Protein AF-A0A350CFU3-F1 (afdb_monomer_lite)

pLDDT: mean 94.41, std 9.23, range [36.75, 98.88]

Foldseek 3Di:
DWDKDFLVVPAPDTDIDIDDDDDLQPLQQQAPLSVQVVVCVVVVHDRDDDFLDDDADAFAPVVQAEEEEPCCVFFQKKKKWKWFFFQKDAFPRVLCRVCSNVPHHTDTQQVSLQVNLCRHGVFHKDKWLQVLQPPRYKYWAFDDQQAWFQFPVRDIDGGDRLWIFIHGPPGGQARPQFTGGPSGDDDSPRGMMMMMTTQGQLVRLVVRCVVRVGHDSRNVSNVSGDDLLCSQSSSSNSVVSSCVGGNTHIHPDIHMYHDSDPVPD

Structure (mmCIF, N/CA/C/O backbone):
data_AF-A0A350CFU3-F1
#
_entry.id   AF-A0A350CFU3-F1
#
loop_
_atom_site.group_PDB
_atom_site.id
_atom_site.type_symbol
_atom_site.label_atom_id
_atom_site.label_alt_id
_atom_site.label_comp_id
_atom_site.label_asym_id
_atom_site.label_entity_id
_atom_site.label_seq_id
_atom_site.pdbx_PDB_ins_code
_atom_site.Cartn_x
_atom_site.Cartn_y
_atom_site.Cartn_z
_atom_site.occupancy
_atom_site.B_iso_or_equiv
_atom_site.auth_seq_id
_atom_site.auth_comp_id
_atom_site.auth_asym_id
_atom_site.auth_atom_id
_atom_site.pdbx_PDB_model_num
ATOM 1 N N . LEU A 1 1 ? -15.551 24.944 7.299 1.00 45.22 1 LEU A N 1
ATOM 2 C CA . LEU A 1 1 ? -16.888 24.755 7.909 1.00 45.22 1 LEU A CA 1
ATOM 3 C C . LEU A 1 1 ? -16.952 23.280 8.258 1.00 45.22 1 LEU A C 1
ATOM 5 O O . LEU A 1 1 ? -16.672 22.494 7.370 1.00 45.22 1 LEU A O 1
ATOM 9 N N . GLU A 1 2 ? -17.155 22.916 9.521 1.00 54.59 2 GLU A N 1
ATOM 10 C CA . GLU A 1 2 ? -17.263 21.503 9.916 1.00 54.59 2 GLU A CA 1
ATOM 11 C C . GLU A 1 2 ? -18.724 21.077 9.762 1.00 54.59 2 GLU A C 1
ATOM 13 O O . GLU A 1 2 ? -19.613 21.709 10.339 1.00 54.59 2 GLU A O 1
ATOM 18 N N . GLU A 1 3 ? -18.973 20.045 8.958 1.00 69.50 3 GLU A N 1
ATOM 19 C CA . GLU A 1 3 ? -20.283 19.404 8.855 1.00 69.50 3 GLU A CA 1
ATOM 20 C C . GLU A 1 3 ? -20.259 18.094 9.650 1.00 69.50 3 GLU A C 1
ATOM 22 O O . GLU A 1 3 ? -19.342 17.280 9.524 1.00 69.50 3 GLU A O 1
ATOM 27 N N . PHE A 1 4 ? -21.258 17.917 10.516 1.00 73.25 4 PHE A N 1
ATOM 28 C CA . PHE A 1 4 ? -21.451 16.696 11.292 1.00 73.25 4 PHE A CA 1
ATOM 29 C C . PHE A 1 4 ? -22.499 15.837 10.595 1.00 73.25 4 PHE A C 1
ATOM 31 O O . PHE A 1 4 ? -23.617 16.299 10.347 1.00 73.25 4 PHE A O 1
ATOM 38 N N . HIS A 1 5 ? -22.155 14.583 10.323 1.00 72.75 5 HIS A N 1
ATOM 39 C CA . HIS A 1 5 ? -23.057 13.624 9.702 1.00 72.75 5 HIS A CA 1
ATOM 40 C C . HIS A 1 5 ? -23.372 12.499 10.685 1.00 72.75 5 HIS A C 1
ATOM 42 O O . HIS A 1 5 ? -22.470 11.850 11.219 1.00 72.75 5 HIS A O 1
ATOM 48 N N . ASP A 1 6 ? -24.665 12.260 10.907 1.00 74.62 6 ASP A N 1
ATOM 49 C CA . ASP A 1 6 ? -25.116 11.010 11.507 1.00 74.62 6 ASP A CA 1
ATOM 50 C C . ASP A 1 6 ? -24.914 9.899 10.472 1.00 74.62 6 ASP A C 1
ATOM 52 O O . ASP A 1 6 ? -25.564 9.880 9.426 1.00 74.62 6 ASP A O 1
ATOM 56 N N . VAL A 1 7 ? -23.968 9.008 10.753 1.00 81.94 7 VAL A N 1
ATOM 57 C CA . VAL A 1 7 ? -23.607 7.886 9.876 1.00 81.94 7 VAL A CA 1
ATOM 58 C C . VAL A 1 7 ? -24.164 6.565 10.397 1.00 81.94 7 VAL A C 1
ATOM 60 O O . VAL A 1 7 ? -23.745 5.504 9.953 1.00 81.94 7 VAL A O 1
ATOM 63 N N . THR A 1 8 ? -25.121 6.605 11.331 1.00 78.00 8 THR A N 1
ATOM 64 C CA . THR A 1 8 ? -25.691 5.411 11.975 1.00 78.00 8 THR A CA 1
ATOM 65 C C . THR A 1 8 ? -26.308 4.432 10.971 1.00 78.00 8 THR A C 1
ATOM 67 O O . THR A 1 8 ? -26.293 3.218 11.198 1.00 78.00 8 THR A O 1
ATOM 70 N N . GLU A 1 9 ? -26.848 4.922 9.851 1.00 75.50 9 GLU A N 1
ATOM 71 C CA . GLU A 1 9 ? -27.454 4.065 8.833 1.00 75.50 9 GLU A CA 1
ATOM 72 C C . GLU A 1 9 ? -26.400 3.159 8.168 1.00 75.50 9 GLU A C 1
ATOM 74 O O . GLU A 1 9 ? -25.535 3.603 7.417 1.00 75.50 9 GLU A O 1
ATOM 79 N N . GLY A 1 10 ? -26.477 1.852 8.443 1.00 74.75 10 GLY A N 1
ATOM 80 C CA . GLY A 1 10 ? -25.579 0.842 7.870 1.00 74.75 10 GLY A CA 1
ATOM 81 C C . GLY A 1 10 ? -24.384 0.443 8.746 1.00 74.75 10 GLY A C 1
ATOM 82 O O . GLY A 1 10 ? -23.602 -0.413 8.316 1.00 74.75 10 GLY A O 1
ATOM 83 N N . LEU A 1 11 ? -24.270 0.996 9.960 1.00 86.12 11 LEU A N 1
ATOM 84 C CA . LEU A 1 11 ? -23.272 0.618 10.969 1.00 86.12 11 LEU A CA 1
ATOM 85 C C . LEU A 1 11 ? -23.866 -0.310 12.038 1.00 86.12 11 LEU A C 1
ATOM 87 O O . LEU A 1 11 ? -25.063 -0.272 12.323 1.00 86.12 11 LEU A O 1
ATOM 91 N N . SER A 1 12 ? -23.030 -1.136 12.681 1.00 86.19 12 SER A N 1
ATOM 92 C CA . SER A 1 12 ? -23.490 -1.985 13.795 1.00 86.19 12 SER A CA 1
ATOM 93 C C . SER A 1 12 ? -23.742 -1.216 15.097 1.00 86.19 12 SER A C 1
ATOM 95 O O . SER A 1 12 ? -24.390 -1.741 16.007 1.00 86.19 12 SER A O 1
ATOM 97 N N . LYS A 1 13 ? -23.231 0.016 15.206 1.00 86.81 13 LYS A N 1
ATOM 98 C CA . LYS A 1 13 ? -23.407 0.919 16.348 1.00 86.81 13 LYS A CA 1
ATOM 99 C C . LYS A 1 13 ? -23.569 2.361 15.851 1.00 86.81 13 LYS A C 1
ATOM 101 O O . LYS A 1 13 ? -22.982 2.683 14.822 1.00 86.81 13 LYS A O 1
ATOM 106 N N . PRO A 1 14 ? -24.307 3.217 16.581 1.00 88.56 14 PRO A N 1
ATOM 107 C CA . PRO A 1 14 ? -24.378 4.642 16.273 1.00 88.56 14 PRO A CA 1
ATOM 108 C C . PRO A 1 14 ? -22.996 5.293 16.324 1.00 88.56 14 PRO A C 1
ATOM 110 O O . PRO A 1 14 ? -22.214 4.991 17.231 1.00 88.56 14 PRO A O 1
ATOM 113 N N . ASP A 1 15 ? -22.726 6.185 15.377 1.00 89.88 15 ASP A N 1
ATOM 114 C CA . ASP A 1 15 ? -21.475 6.936 15.292 1.00 89.88 15 ASP A CA 1
ATOM 115 C C . ASP A 1 15 ? -21.703 8.289 14.598 1.00 89.88 15 ASP A C 1
ATOM 117 O O . ASP A 1 15 ? -22.724 8.500 13.938 1.00 89.88 15 ASP A O 1
ATOM 121 N N . VAL A 1 16 ? -20.751 9.208 14.753 1.00 89.62 16 VAL A N 1
ATOM 122 C CA . VAL A 1 16 ? -20.782 10.545 14.147 1.00 89.62 16 VAL A CA 1
ATOM 123 C C . VAL A 1 16 ? -19.516 10.751 13.331 1.00 89.62 16 VAL A C 1
ATOM 125 O O . VAL A 1 16 ? -18.407 10.611 13.843 1.00 89.62 16 VAL A O 1
ATOM 128 N N . ALA A 1 17 ? -19.684 11.147 12.072 1.00 89.94 17 ALA A N 1
ATOM 129 C CA . ALA A 1 17 ? -18.579 11.566 1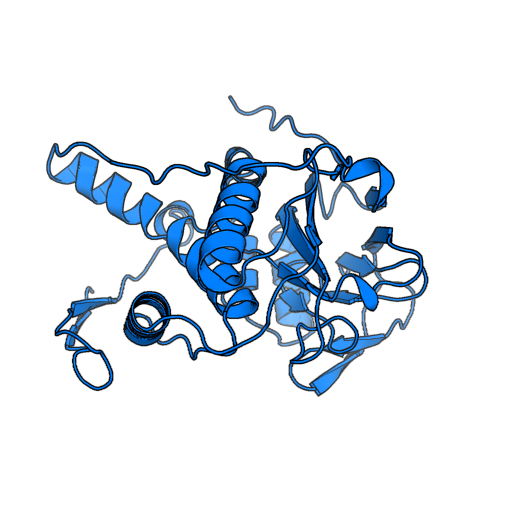1.224 1.00 89.94 17 ALA A CA 1
ATOM 130 C C . ALA A 1 17 ? -18.470 13.095 11.204 1.00 89.94 17 ALA A C 1
ATOM 132 O O . ALA A 1 17 ? -19.478 13.805 11.194 1.00 89.94 17 ALA A O 1
ATOM 133 N N . VAL A 1 18 ? -17.234 13.591 11.179 1.00 90.31 18 VAL A N 1
ATOM 134 C CA . VAL A 1 18 ? -16.917 15.013 11.006 1.00 90.31 18 VAL A CA 1
ATOM 135 C C . VAL A 1 18 ? -16.204 15.167 9.675 1.00 90.31 18 VAL A C 1
ATOM 137 O O . VAL A 1 18 ? -15.137 14.577 9.490 1.00 90.31 18 VAL A O 1
ATOM 140 N N . ASP A 1 19 ? -16.781 15.944 8.760 1.00 89.69 19 ASP A N 1
ATOM 141 C CA . ASP A 1 19 ? -16.090 16.296 7.523 1.00 89.69 19 ASP A CA 1
ATOM 142 C C . ASP A 1 19 ? -15.105 17.445 7.783 1.00 89.69 19 ASP A C 1
ATOM 144 O O . ASP A 1 19 ? -15.459 18.496 8.330 1.00 89.69 19 ASP A O 1
ATOM 148 N N . LEU A 1 20 ? -13.842 17.216 7.421 1.00 89.69 20 LEU A N 1
ATOM 149 C CA . LEU A 1 20 ? -12.732 18.122 7.681 1.00 89.69 20 LEU A CA 1
ATOM 150 C C . LEU A 1 20 ? -12.148 18.627 6.366 1.00 89.69 20 LEU A C 1
ATOM 152 O O . LEU A 1 20 ? -11.498 17.896 5.614 1.00 89.69 20 LEU A O 1
ATOM 156 N N . GLU A 1 21 ? -12.269 19.932 6.145 1.00 90.06 21 GLU A N 1
ATOM 157 C CA . GLU A 1 21 ? -11.567 20.604 5.058 1.00 90.06 21 GLU A CA 1
ATOM 158 C C . GLU A 1 21 ? -10.086 20.805 5.426 1.00 90.06 21 GLU A C 1
ATOM 160 O O . GLU A 1 21 ? -9.688 21.796 6.043 1.00 90.06 21 GLU A O 1
ATOM 165 N N . VAL A 1 22 ? -9.247 19.834 5.059 1.00 91.75 22 VAL A N 1
ATOM 166 C CA . VAL A 1 22 ? -7.807 19.872 5.353 1.00 91.75 22 VAL A CA 1
ATOM 167 C C . VAL A 1 22 ? -7.058 20.712 4.316 1.00 91.75 22 VAL A C 1
ATOM 169 O O . VAL A 1 22 ? -6.959 20.357 3.136 1.00 91.75 22 VAL A O 1
ATOM 172 N N . THR A 1 23 ? -6.461 21.815 4.767 1.00 91.31 23 THR A N 1
ATOM 173 C CA . THR A 1 23 ? -5.646 22.699 3.926 1.00 91.31 23 THR A CA 1
ATOM 174 C C . THR A 1 23 ? -4.351 22.020 3.461 1.00 91.31 23 THR A C 1
ATOM 176 O O . THR A 1 23 ? -3.800 21.130 4.109 1.00 91.31 23 THR A O 1
ATOM 179 N N . SER A 1 24 ? -3.797 22.458 2.323 1.00 88.06 24 SER A N 1
ATOM 180 C CA . SER A 1 24 ? -2.630 21.810 1.694 1.00 88.06 24 SER A CA 1
ATOM 181 C C . SER A 1 24 ? -1.349 21.814 2.538 1.00 88.06 24 SER A C 1
ATOM 183 O O . SER A 1 24 ? -0.441 21.038 2.258 1.00 88.06 24 SER A O 1
ATOM 185 N N . ASN A 1 25 ? -1.251 22.693 3.537 1.00 90.88 25 ASN A N 1
ATOM 186 C CA . ASN A 1 25 ? -0.130 22.773 4.476 1.00 90.88 25 ASN A CA 1
ATOM 187 C C . ASN A 1 25 ? -0.287 21.858 5.704 1.00 90.88 25 ASN A C 1
ATOM 189 O O . ASN A 1 25 ? 0.601 21.868 6.551 1.00 90.88 25 ASN A O 1
ATOM 193 N N . ARG A 1 26 ? -1.385 21.0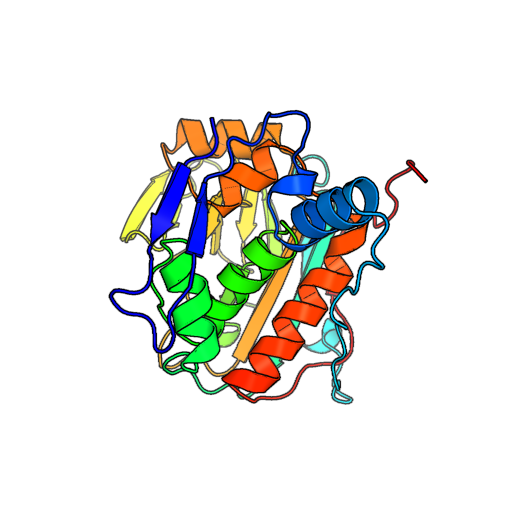95 5.810 1.00 94.38 26 ARG A N 1
ATOM 194 C CA . ARG A 1 26 ? -1.673 20.166 6.916 1.00 94.38 26 ARG A CA 1
ATOM 195 C C . ARG A 1 26 ? -1.824 18.704 6.456 1.00 94.38 26 ARG A C 1
ATOM 197 O O . ARG A 1 26 ? -2.814 18.057 6.796 1.00 94.38 26 ARG A O 1
ATOM 204 N N . PRO A 1 27 ? -0.879 18.144 5.669 1.00 93.88 27 PRO A N 1
ATOM 205 C CA . PRO A 1 27 ? -0.966 16.748 5.225 1.00 93.88 27 PRO A CA 1
ATOM 206 C C . PRO A 1 27 ? -0.972 15.751 6.389 1.00 93.88 27 PRO A C 1
ATOM 208 O O . PRO A 1 27 ? -1.479 14.642 6.248 1.00 93.88 27 PRO A O 1
ATOM 211 N N . ASP A 1 28 ? -0.448 16.155 7.545 1.00 93.75 28 ASP A N 1
ATOM 212 C CA . ASP A 1 28 ? -0.467 15.375 8.771 1.00 93.75 28 ASP A CA 1
ATOM 213 C C . ASP A 1 28 ? -1.895 15.052 9.238 1.00 93.75 28 ASP A C 1
ATOM 215 O O . ASP A 1 28 ? -2.121 13.955 9.739 1.00 93.75 28 ASP A O 1
ATOM 219 N N . CYS A 1 29 ? -2.874 15.926 8.979 1.00 95.88 29 CYS A N 1
ATOM 220 C CA . CYS A 1 29 ? -4.286 15.709 9.314 1.00 95.88 29 CYS A CA 1
ATOM 221 C C . CYS A 1 29 ? -5.044 14.827 8.307 1.00 95.88 29 CYS A C 1
ATOM 223 O O . CYS A 1 29 ? -6.250 14.643 8.442 1.00 95.88 29 CYS A O 1
ATOM 225 N N . LEU A 1 30 ? -4.371 14.245 7.306 1.00 95.56 30 LEU A N 1
ATOM 226 C CA . LEU A 1 30 ? -4.990 13.310 6.351 1.00 95.56 30 LEU A CA 1
ATOM 227 C C . LEU A 1 30 ? -5.070 11.864 6.866 1.00 95.56 30 LEU A C 1
ATOM 229 O O . LEU A 1 30 ? -5.360 10.939 6.097 1.00 95.56 30 LEU A O 1
ATOM 233 N N . GLY A 1 31 ? -4.830 11.670 8.161 1.00 95.88 31 GLY A N 1
ATOM 234 C CA . GLY A 1 31 ? -5.107 10.441 8.886 1.00 95.88 31 GLY A CA 1
ATOM 235 C C . GLY A 1 31 ? -5.542 10.719 10.326 1.00 95.88 31 GLY A C 1
ATOM 236 O O . GLY A 1 31 ? -5.240 11.771 10.895 1.00 95.88 31 GLY A O 1
ATOM 237 N N . HIS A 1 32 ? -6.226 9.750 10.933 1.00 96.88 32 HIS A N 1
ATOM 238 C CA . HIS A 1 32 ? -6.816 9.865 12.269 1.00 96.88 32 HIS A CA 1
ATOM 239 C C . HIS A 1 32 ? -5.774 10.158 13.352 1.00 96.88 32 HIS A C 1
ATOM 241 O O . HIS A 1 32 ? -6.049 10.924 14.268 1.00 96.88 32 HIS A O 1
ATOM 247 N N . ILE A 1 33 ? -4.560 9.608 13.247 1.00 97.25 33 ILE A N 1
ATOM 248 C CA . ILE A 1 33 ? -3.474 9.876 14.201 1.00 97.25 33 ILE A CA 1
ATOM 249 C C . ILE A 1 33 ? -3.057 11.353 14.182 1.00 97.25 33 ILE A C 1
ATOM 251 O O . ILE A 1 33 ? -2.719 11.900 15.230 1.00 97.25 33 ILE A O 1
ATOM 255 N N . GLY A 1 34 ? -3.068 12.011 13.020 1.00 96.38 34 GLY A N 1
ATOM 256 C CA . GLY A 1 34 ? -2.753 13.437 12.930 1.00 96.38 34 GLY A CA 1
ATOM 257 C C . GLY A 1 34 ? -3.849 14.309 13.522 1.00 96.38 34 GLY A C 1
ATOM 258 O O . GLY A 1 34 ? -3.561 15.177 14.338 1.00 96.38 34 GLY A O 1
ATOM 259 N N . VAL A 1 35 ? -5.111 14.004 13.212 1.00 96.94 35 VAL A N 1
ATOM 260 C CA . VAL A 1 35 ? -6.264 14.681 13.830 1.00 96.94 35 VAL A CA 1
ATOM 261 C C . VAL A 1 35 ? -6.260 14.486 15.353 1.00 96.94 35 VAL A C 1
ATOM 263 O O . VAL A 1 35 ? -6.390 15.447 16.106 1.00 96.94 35 VAL A O 1
ATOM 266 N N . ALA A 1 36 ? -6.014 13.263 15.832 1.00 97.44 36 ALA A N 1
ATOM 267 C CA . ALA A 1 36 ? -5.903 12.964 17.259 1.00 97.44 36 ALA A CA 1
ATOM 268 C C . ALA A 1 36 ? -4.743 13.717 17.931 1.00 97.44 36 ALA A C 1
ATOM 270 O O . ALA A 1 36 ? -4.849 14.087 19.100 1.00 97.44 36 ALA A O 1
ATOM 271 N N . ARG A 1 37 ? -3.645 13.975 17.207 1.00 97.19 37 ARG A N 1
ATOM 272 C CA . ARG A 1 37 ? -2.528 14.792 17.698 1.00 97.19 37 ARG A CA 1
ATOM 273 C C . ARG A 1 37 ? -2.945 16.247 17.906 1.00 97.19 37 ARG A C 1
ATOM 275 O O . ARG A 1 37 ? -2.616 16.808 18.945 1.00 97.19 37 ARG A O 1
ATOM 282 N N . GLU A 1 38 ? -3.703 16.829 16.980 1.00 96.69 38 GLU A N 1
ATOM 283 C CA . GLU A 1 38 ? -4.235 18.187 17.149 1.00 96.69 38 GLU A CA 1
ATOM 284 C C . GLU A 1 38 ? -5.195 18.269 18.336 1.00 96.69 38 GLU A C 1
ATOM 286 O O . GLU A 1 38 ? -5.050 19.139 19.190 1.00 96.69 38 GLU A O 1
ATOM 291 N N . ILE A 1 39 ? -6.126 17.317 18.445 1.00 96.50 39 ILE A N 1
ATOM 292 C CA . ILE A 1 39 ? -7.069 17.231 19.570 1.00 96.50 39 ILE A CA 1
ATOM 293 C C . ILE A 1 39 ? -6.310 17.088 20.900 1.00 96.50 39 ILE A C 1
ATOM 295 O O . ILE A 1 39 ? -6.626 17.768 21.875 1.00 96.50 39 ILE A O 1
ATOM 299 N N . SER A 1 40 ? -5.275 16.246 20.941 1.00 98.06 40 SER A N 1
ATOM 300 C CA . SER A 1 40 ? -4.415 16.061 22.115 1.00 98.06 40 SER A CA 1
ATOM 301 C C . SER A 1 40 ? -3.800 17.382 22.589 1.00 98.06 40 SER A C 1
ATOM 303 O O . SER A 1 40 ? -3.854 17.679 23.783 1.00 98.06 40 SER A O 1
ATOM 305 N N . VAL A 1 41 ? -3.293 18.206 21.666 1.00 97.31 41 VAL A N 1
ATOM 306 C CA . VAL A 1 41 ? -2.735 19.530 21.983 1.00 97.31 41 VAL A CA 1
ATOM 307 C C . VAL A 1 41 ? -3.825 20.505 22.433 1.00 97.31 41 VAL A C 1
ATOM 309 O O . VAL A 1 41 ? -3.660 21.164 23.457 1.00 97.31 41 VAL A O 1
ATOM 312 N N . LEU A 1 42 ? -4.946 20.578 21.709 1.00 97.38 42 LEU A N 1
ATOM 313 C CA . LEU A 1 42 ? -6.034 21.523 21.985 1.00 97.38 42 LEU A CA 1
ATOM 314 C C . LEU A 1 42 ? -6.683 21.303 23.357 1.00 97.38 42 LEU A C 1
ATOM 316 O O . LEU A 1 42 ? -7.028 22.267 24.037 1.00 97.38 42 LEU A O 1
ATOM 320 N N . PHE A 1 43 ? -6.832 20.045 23.771 1.00 97.44 43 PHE A N 1
ATOM 321 C CA . PHE A 1 43 ? -7.517 19.680 25.014 1.00 97.44 43 PHE A CA 1
ATOM 322 C C . PHE A 1 43 ? -6.570 19.231 26.135 1.00 97.44 43 PHE A C 1
ATOM 324 O O . PHE A 1 43 ? -7.037 18.833 27.205 1.00 97.44 43 PHE A O 1
ATOM 331 N N . GLY A 1 44 ? -5.252 19.264 25.909 1.00 97.12 44 GLY A N 1
ATOM 332 C CA . GLY A 1 44 ? -4.252 18.827 26.888 1.00 97.12 44 GLY A CA 1
ATOM 333 C C . GLY A 1 44 ? -4.397 17.356 27.296 1.00 97.12 44 GLY A C 1
ATOM 334 O O . GLY A 1 44 ? -4.145 17.009 28.448 1.00 97.12 44 GLY A O 1
ATOM 335 N N . GLN A 1 45 ? -4.846 16.497 26.378 1.00 97.69 45 GLN A N 1
ATOM 336 C CA . GLN A 1 45 ? -5.060 15.066 26.619 1.00 97.69 45 GLN A CA 1
ATOM 337 C C . GLN A 1 45 ? -3.890 14.240 26.076 1.00 97.69 45 GLN A C 1
ATOM 339 O O . GLN A 1 45 ? -3.310 14.616 25.058 1.00 97.69 45 GLN A O 1
ATOM 344 N N . PRO A 1 46 ? -3.531 13.101 26.692 1.00 97.12 46 PRO A N 1
ATOM 345 C CA . PRO A 1 46 ? -2.467 12.248 26.173 1.00 97.12 46 PRO A CA 1
ATOM 346 C C . PRO A 1 46 ? -2.860 11.606 24.832 1.00 97.12 46 PRO A C 1
ATOM 348 O O . PRO A 1 46 ? -3.946 11.048 24.688 1.00 97.12 46 PRO A O 1
ATOM 351 N N . LEU A 1 47 ? -1.945 11.635 23.860 1.00 96.94 47 LEU A N 1
ATOM 352 C CA . LEU A 1 47 ? -2.088 10.906 22.599 1.00 96.94 47 LEU A CA 1
ATOM 353 C C . LEU A 1 47 ? -1.663 9.443 22.779 1.00 96.94 47 LEU A C 1
ATOM 355 O O . LEU A 1 47 ? -0.529 9.166 23.169 1.00 96.94 47 LEU A O 1
ATOM 359 N N . SER A 1 48 ? -2.543 8.509 22.417 1.00 96.06 48 SER A N 1
ATOM 360 C CA . SER A 1 48 ? -2.219 7.083 22.321 1.00 96.06 48 SER A CA 1
ATOM 361 C C . SER A 1 48 ? -2.120 6.671 20.855 1.00 96.06 48 SER A C 1
ATOM 363 O O . SER A 1 48 ? -3.098 6.763 20.113 1.00 96.06 48 SER A O 1
ATOM 365 N N . ILE A 1 49 ? -0.935 6.234 20.429 1.00 95.50 49 ILE A N 1
ATOM 366 C CA . ILE A 1 49 ? -0.711 5.702 19.080 1.00 95.50 49 ILE A CA 1
ATOM 367 C C . ILE A 1 49 ? -0.779 4.174 19.166 1.00 95.50 49 ILE A C 1
ATOM 369 O O . ILE A 1 49 ? -0.083 3.604 20.012 1.00 95.50 49 ILE A O 1
ATOM 373 N N . PRO A 1 50 ? -1.568 3.495 18.308 1.00 94.81 50 PRO A N 1
ATOM 374 C CA . PRO A 1 50 ? -1.578 2.040 18.257 1.00 94.81 50 PRO A CA 1
ATOM 375 C C . PRO A 1 50 ? -0.165 1.471 18.099 1.00 94.81 50 PRO A C 1
ATOM 377 O O . PRO A 1 50 ? 0.686 2.033 17.401 1.00 94.81 50 PRO A O 1
ATOM 380 N N . ALA A 1 51 ? 0.097 0.334 18.738 1.00 91.69 51 ALA A N 1
ATOM 381 C CA . ALA A 1 51 ? 1.304 -0.416 18.431 1.00 91.69 51 ALA A CA 1
ATOM 382 C C . ALA A 1 51 ? 1.267 -0.885 16.964 1.00 91.69 51 ALA A C 1
ATOM 384 O O . ALA A 1 51 ? 0.207 -0.974 16.354 1.00 91.69 51 ALA A O 1
ATOM 385 N N . ALA A 1 52 ? 2.443 -1.175 16.414 1.00 96.06 52 ALA A N 1
ATOM 386 C CA . ALA A 1 52 ? 2.609 -1.880 15.144 1.00 96.06 52 ALA A CA 1
ATOM 387 C C . ALA A 1 52 ? 3.406 -3.159 15.430 1.00 96.06 52 ALA A C 1
ATOM 389 O O . ALA A 1 52 ? 4.557 -3.315 14.998 1.00 96.06 52 ALA A O 1
ATOM 390 N N . ALA A 1 53 ? 2.838 -3.983 16.313 1.00 94.38 53 ALA A N 1
ATOM 391 C CA . ALA A 1 53 ? 3.480 -5.161 16.870 1.00 94.38 53 ALA A CA 1
ATOM 392 C C . ALA A 1 53 ? 3.139 -6.376 16.010 1.00 94.38 53 ALA A C 1
ATOM 394 O O . ALA A 1 53 ? 1.975 -6.712 15.814 1.00 94.38 53 ALA A O 1
ATOM 395 N N . VAL A 1 54 ? 4.167 -7.039 15.495 1.00 95.88 54 VAL A N 1
ATOM 396 C CA . VAL A 1 54 ? 4.015 -8.205 14.629 1.00 95.88 54 VAL A CA 1
ATOM 397 C C . VAL A 1 54 ? 4.877 -9.343 15.142 1.00 95.88 54 VAL A C 1
ATOM 399 O O . VAL A 1 54 ? 5.995 -9.129 15.611 1.00 95.88 54 VAL A O 1
ATOM 402 N N . THR A 1 55 ? 4.352 -10.560 15.052 1.00 96.62 55 THR A N 1
ATOM 403 C CA . THR A 1 55 ? 5.149 -11.772 15.226 1.00 96.62 55 THR A CA 1
ATOM 404 C C . THR A 1 55 ? 5.640 -12.210 13.858 1.00 96.62 55 THR A C 1
ATOM 406 O O . THR A 1 55 ? 4.843 -12.494 12.965 1.00 96.62 55 THR A O 1
ATOM 409 N N . GLU A 1 56 ? 6.956 -12.237 13.699 1.00 97.69 56 GLU A N 1
ATOM 410 C CA . GLU A 1 56 ? 7.618 -12.667 12.474 1.00 97.69 56 GLU A CA 1
ATOM 411 C C . GLU A 1 56 ? 8.023 -14.145 12.577 1.00 97.69 56 GLU A C 1
ATOM 413 O O . GLU A 1 56 ? 8.318 -14.658 13.660 1.00 97.69 56 GLU A O 1
ATOM 418 N N . SER A 1 57 ? 8.030 -14.837 11.442 1.00 97.62 57 SER A N 1
ATOM 419 C CA . SER A 1 57 ? 8.626 -16.169 11.314 1.00 97.62 57 SER A CA 1
ATOM 420 C C . SER A 1 57 ? 10.152 -16.093 11.217 1.00 97.62 57 SER A C 1
ATOM 422 O O . SER A 1 57 ? 10.741 -15.017 11.226 1.00 97.62 57 SER A O 1
ATOM 424 N N . SER A 1 58 ? 10.808 -17.250 11.125 1.00 97.06 58 SER A N 1
ATOM 425 C CA . SER A 1 58 ? 12.257 -17.344 10.911 1.00 97.06 58 SER A CA 1
ATOM 426 C C . SER A 1 58 ? 12.678 -17.221 9.443 1.00 97.06 58 SER A C 1
ATOM 428 O O . SER A 1 58 ? 13.869 -17.105 9.162 1.00 97.06 58 SER A O 1
ATOM 430 N N . GLU A 1 59 ? 11.742 -17.288 8.493 1.00 97.88 59 GLU A N 1
ATOM 431 C CA . GLU A 1 59 ? 12.056 -17.154 7.072 1.00 97.88 59 GLU A CA 1
ATOM 432 C C . GLU A 1 59 ? 12.186 -15.673 6.708 1.00 97.88 59 GLU A C 1
ATOM 434 O O . GLU A 1 59 ? 11.248 -14.903 6.898 1.00 97.88 59 GLU A O 1
ATOM 439 N N . ALA A 1 60 ? 13.336 -15.269 6.166 1.00 98.19 60 ALA A N 1
ATOM 440 C CA . ALA A 1 60 ? 13.610 -13.876 5.826 1.00 98.19 60 ALA A CA 1
ATOM 441 C C . ALA A 1 60 ? 12.843 -13.402 4.585 1.00 98.19 60 ALA A C 1
ATOM 443 O O . ALA A 1 60 ? 12.886 -14.041 3.531 1.00 98.19 60 ALA A O 1
ATOM 444 N N . ALA A 1 61 ? 12.231 -12.216 4.662 1.00 98.00 61 ALA A N 1
ATOM 445 C CA . ALA A 1 61 ? 11.580 -11.586 3.513 1.00 98.00 61 ALA A CA 1
ATOM 446 C C . ALA A 1 61 ? 12.564 -11.357 2.349 1.00 98.00 61 ALA A C 1
ATOM 448 O O . ALA A 1 61 ? 12.202 -11.545 1.189 1.00 98.00 61 ALA A O 1
ATOM 449 N N . SER A 1 62 ? 13.829 -11.044 2.652 1.00 97.62 62 SER A N 1
ATOM 450 C CA . SER A 1 62 ? 14.906 -10.860 1.665 1.00 97.62 62 SER A CA 1
ATOM 451 C C . SER A 1 62 ? 15.290 -12.130 0.902 1.00 97.62 62 SER A C 1
ATOM 453 O O . SER A 1 62 ? 15.886 -12.033 -0.168 1.00 97.62 62 SER A O 1
ATOM 455 N N . ALA A 1 63 ? 14.934 -13.313 1.412 1.00 97.44 63 ALA A N 1
ATOM 456 C CA . ALA A 1 63 ? 15.073 -14.571 0.682 1.00 97.44 63 ALA A CA 1
ATOM 457 C C . ALA A 1 63 ? 13.871 -14.848 -0.242 1.00 97.44 63 ALA A C 1
ATOM 459 O O . ALA A 1 63 ? 13.986 -15.643 -1.172 1.00 97.44 63 ALA A O 1
ATOM 460 N N . ALA A 1 64 ? 12.725 -14.203 0.004 1.00 97.56 64 ALA A N 1
ATOM 461 C CA . ALA A 1 64 ? 11.479 -14.430 -0.725 1.00 97.56 64 ALA A CA 1
ATOM 462 C C . ALA A 1 64 ? 11.211 -13.391 -1.824 1.00 97.56 64 ALA A C 1
ATOM 464 O O . ALA A 1 64 ? 10.537 -13.703 -2.805 1.00 97.56 64 ALA A O 1
ATOM 465 N N . VAL A 1 65 ? 11.682 -12.152 -1.671 1.00 98.12 65 VAL A N 1
ATOM 466 C CA . VAL A 1 65 ? 11.451 -11.082 -2.648 1.00 98.12 65 VAL A CA 1
ATOM 467 C C . VAL A 1 65 ? 12.668 -10.179 -2.785 1.00 98.12 65 VAL A C 1
ATOM 469 O O . VAL A 1 65 ? 13.388 -9.930 -1.821 1.00 98.12 65 VAL A O 1
ATOM 472 N N . SER A 1 66 ? 12.873 -9.649 -3.989 1.00 98.12 66 SER A N 1
ATOM 473 C CA . SER A 1 66 ? 13.836 -8.575 -4.247 1.00 98.12 66 SER A CA 1
ATOM 474 C C . SER A 1 66 ? 13.125 -7.279 -4.629 1.00 98.12 66 SER A C 1
ATOM 476 O O . SER A 1 66 ? 12.124 -7.301 -5.345 1.00 98.12 66 SER A O 1
ATOM 478 N N . VAL A 1 67 ? 13.652 -6.148 -4.161 1.00 98.50 67 VAL A N 1
ATOM 479 C CA . VAL A 1 67 ? 13.154 -4.805 -4.485 1.00 98.50 67 VAL A CA 1
ATOM 480 C C . VAL A 1 67 ? 14.317 -3.977 -5.022 1.00 98.50 67 VAL A C 1
ATOM 482 O O . VAL A 1 67 ? 15.388 -3.956 -4.419 1.00 98.50 67 VAL A O 1
ATOM 485 N N . ALA A 1 68 ? 14.108 -3.297 -6.147 1.00 98.44 68 ALA A N 1
ATOM 486 C CA . ALA A 1 68 ? 15.053 -2.347 -6.723 1.00 98.44 68 ALA A CA 1
ATOM 487 C C . ALA A 1 68 ? 14.356 -1.024 -7.055 1.00 98.44 68 ALA A C 1
ATOM 489 O O . ALA A 1 68 ? 13.168 -1.008 -7.382 1.00 98.44 68 ALA A O 1
ATOM 490 N N . ILE A 1 69 ? 15.109 0.073 -6.990 1.00 98.62 69 ILE A N 1
ATOM 491 C CA . ILE A 1 69 ? 14.662 1.412 -7.375 1.00 98.62 69 ILE A CA 1
ATOM 492 C C . ILE A 1 69 ? 15.640 1.937 -8.425 1.00 98.62 69 ILE A C 1
ATOM 494 O O . ILE A 1 69 ? 16.783 2.254 -8.104 1.00 98.62 69 ILE A O 1
ATOM 498 N N . ASP A 1 70 ? 15.168 2.069 -9.661 1.00 98.31 70 ASP A N 1
ATOM 499 C CA . ASP A 1 70 ? 15.949 2.586 -10.790 1.00 98.31 70 ASP A CA 1
ATOM 500 C C . ASP A 1 70 ? 15.710 4.095 -11.011 1.00 98.31 70 ASP A C 1
ATOM 502 O O . ASP A 1 70 ? 16.407 4.737 -11.795 1.00 98.31 70 ASP A O 1
ATOM 506 N N . CYS A 1 71 ? 14.724 4.680 -10.320 1.00 97.62 71 CYS A N 1
ATOM 507 C CA . CYS A 1 71 ? 14.398 6.110 -10.364 1.00 97.62 71 CYS A CA 1
ATOM 508 C C . CYS A 1 71 ? 14.268 6.718 -8.949 1.00 97.62 71 CYS A C 1
ATOM 510 O O . CYS A 1 71 ? 13.159 7.057 -8.516 1.00 97.62 71 CYS A O 1
ATOM 512 N N . PRO A 1 72 ? 15.377 6.856 -8.196 1.00 96.94 72 PRO A N 1
ATOM 513 C CA . PRO A 1 72 ? 15.353 7.350 -6.813 1.00 96.94 72 PRO A CA 1
ATOM 514 C C . PRO A 1 72 ? 14.821 8.786 -6.673 1.00 96.94 72 PRO A C 1
ATOM 516 O O . PRO A 1 72 ? 14.333 9.172 -5.616 1.00 96.94 72 PRO A O 1
ATOM 519 N N . ASP A 1 73 ? 14.859 9.572 -7.749 1.00 96.31 73 ASP A N 1
ATOM 520 C CA . ASP A 1 73 ? 14.258 10.904 -7.836 1.00 96.31 73 ASP A CA 1
ATOM 521 C C . ASP A 1 73 ? 12.717 10.876 -7.812 1.00 96.31 73 ASP A C 1
ATOM 523 O O . ASP A 1 73 ? 12.077 11.832 -7.367 1.00 96.31 73 ASP A O 1
ATOM 527 N N . LEU A 1 74 ? 12.110 9.777 -8.275 1.00 97.69 74 LEU A N 1
ATOM 528 C CA . LEU A 1 74 ? 10.660 9.572 -8.260 1.00 97.69 74 LEU A CA 1
ATOM 529 C C . LEU A 1 74 ? 10.191 8.717 -7.083 1.00 97.69 74 LEU A C 1
ATOM 531 O O . LEU A 1 74 ? 9.053 8.881 -6.643 1.00 97.69 74 LEU A O 1
ATOM 535 N N . CYS A 1 75 ? 11.041 7.824 -6.584 1.00 97.88 75 CYS A N 1
ATOM 536 C CA . CYS A 1 75 ? 10.772 6.967 -5.437 1.00 97.88 75 CYS A CA 1
ATOM 537 C C . CYS A 1 75 ? 12.025 6.881 -4.557 1.00 97.88 75 CYS A C 1
ATOM 539 O O . CYS A 1 75 ? 12.897 6.066 -4.835 1.00 97.88 75 CYS A O 1
ATOM 541 N N . PRO A 1 76 ? 12.164 7.719 -3.519 1.00 96.31 76 PRO A N 1
ATOM 542 C CA . PRO A 1 76 ? 13.365 7.709 -2.688 1.00 96.31 76 PRO A CA 1
ATOM 543 C C . PRO A 1 76 ? 13.449 6.505 -1.742 1.00 96.31 76 PRO A C 1
ATOM 545 O O . PRO A 1 76 ? 14.536 6.207 -1.248 1.00 96.31 76 PRO A O 1
ATOM 548 N N . GLU A 1 77 ? 12.324 5.840 -1.455 1.00 97.56 77 GLU A N 1
ATOM 549 C CA . GLU A 1 77 ? 12.255 4.760 -0.471 1.00 97.56 77 GLU A CA 1
ATOM 550 C C . GLU A 1 77 ? 11.054 3.840 -0.703 1.00 97.56 77 GLU A C 1
ATOM 552 O O . GLU A 1 77 ? 9.940 4.305 -0.958 1.00 97.56 77 GLU A O 1
ATOM 557 N N . TYR A 1 78 ? 11.279 2.532 -0.579 1.00 98.44 78 TYR A N 1
ATOM 558 C CA . TYR A 1 78 ? 10.267 1.499 -0.773 1.00 98.44 78 TYR A CA 1
ATOM 559 C C . TYR A 1 78 ? 10.465 0.357 0.225 1.00 98.44 78 TYR A C 1
ATOM 561 O O . TYR A 1 78 ? 11.565 -0.188 0.334 1.00 98.44 78 TYR A O 1
ATOM 569 N N . HIS A 1 79 ? 9.396 -0.035 0.918 1.00 98.44 79 HIS A N 1
ATOM 570 C CA . HIS A 1 79 ? 9.361 -1.163 1.848 1.00 98.44 79 HIS A CA 1
ATOM 571 C C . HIS A 1 79 ? 8.412 -2.236 1.322 1.00 98.44 79 HIS A C 1
ATOM 573 O O . HIS A 1 79 ? 7.242 -1.959 1.053 1.00 98.44 79 HIS A O 1
ATOM 579 N N . ALA A 1 80 ? 8.903 -3.472 1.248 1.00 98.69 80 ALA A N 1
ATOM 580 C CA . ALA A 1 80 ? 8.101 -4.653 0.960 1.00 98.69 80 ALA A CA 1
ATOM 581 C C . ALA A 1 80 ? 8.116 -5.623 2.146 1.00 98.69 80 ALA A C 1
ATOM 583 O O . ALA A 1 80 ? 9.178 -5.978 2.665 1.00 98.69 80 ALA A O 1
ATOM 584 N N . ARG A 1 81 ? 6.936 -6.094 2.549 1.00 98.75 81 ARG A N 1
ATOM 585 C CA . ARG A 1 81 ? 6.757 -7.174 3.533 1.00 98.75 81 ARG A CA 1
ATOM 586 C C . ARG A 1 81 ? 5.963 -8.310 2.904 1.00 98.75 81 ARG A C 1
ATOM 588 O O . ARG A 1 81 ? 5.109 -8.058 2.061 1.00 98.75 81 ARG A O 1
ATOM 595 N N . VAL A 1 82 ? 6.235 -9.551 3.303 1.00 98.88 82 VAL A N 1
ATOM 596 C CA . VAL A 1 82 ? 5.582 -10.739 2.729 1.00 98.88 82 VAL A CA 1
ATOM 597 C C . VAL A 1 82 ? 4.839 -11.501 3.816 1.00 98.88 82 VAL A C 1
ATOM 599 O O . VAL A 1 82 ? 5.427 -11.859 4.834 1.00 98.88 82 VAL A O 1
ATOM 602 N N . ILE A 1 83 ? 3.557 -11.775 3.580 1.00 98.88 83 ILE A N 1
ATOM 603 C CA . ILE A 1 83 ? 2.715 -12.613 4.438 1.00 98.88 83 ILE A CA 1
ATOM 604 C C . ILE A 1 83 ? 2.311 -13.848 3.640 1.00 98.88 83 ILE A C 1
ATOM 606 O O . ILE A 1 83 ? 1.809 -13.727 2.523 1.00 98.88 83 ILE A O 1
ATOM 610 N N . ARG A 1 84 ? 2.516 -15.037 4.210 1.00 98.69 84 ARG A N 1
ATOM 611 C CA . ARG A 1 84 ? 2.131 -16.311 3.594 1.00 98.69 84 ARG A CA 1
ATOM 612 C C . ARG A 1 84 ? 0.914 -16.934 4.256 1.00 98.69 84 ARG A C 1
ATOM 614 O O . ARG A 1 84 ? 0.753 -16.835 5.468 1.00 98.69 84 ARG A O 1
ATOM 621 N N . GLY A 1 85 ? 0.101 -17.629 3.468 1.00 98.56 85 GLY A N 1
ATOM 622 C CA . GLY A 1 85 ? -1.047 -18.398 3.952 1.00 98.56 85 GLY A CA 1
ATOM 623 C C . GLY A 1 85 ? -2.195 -17.552 4.510 1.00 98.56 85 GLY A C 1
ATOM 624 O O . GLY A 1 85 ? -2.832 -17.967 5.478 1.00 98.56 85 GLY A O 1
ATOM 625 N N . VAL A 1 86 ? -2.450 -16.373 3.938 1.00 98.81 86 VAL A N 1
ATOM 626 C CA . VAL A 1 86 ? -3.646 -15.587 4.277 1.00 98.81 86 VAL A CA 1
ATOM 627 C C . VAL A 1 86 ? -4.907 -16.272 3.750 1.00 98.81 86 VAL A C 1
ATOM 629 O O . VAL A 1 86 ? -4.873 -17.005 2.760 1.00 98.81 86 VAL A O 1
ATOM 632 N N . LYS A 1 87 ? -6.047 -15.994 4.383 1.00 98.75 87 LYS A N 1
ATOM 633 C CA . LYS A 1 87 ? -7.370 -16.384 3.897 1.00 98.75 87 LYS A CA 1
ATOM 634 C C . LYS A 1 87 ? -8.177 -15.142 3.536 1.00 98.75 87 LYS A C 1
ATOM 636 O O . LYS A 1 87 ? -8.624 -14.408 4.419 1.00 98.75 87 LYS A O 1
ATOM 641 N N . ILE A 1 88 ? -8.398 -14.939 2.240 1.00 98.75 88 ILE A N 1
ATOM 642 C CA . ILE A 1 88 ? -9.217 -13.829 1.749 1.00 98.75 88 ILE A CA 1
ATOM 643 C C . ILE A 1 88 ? -10.689 -14.079 2.063 1.00 98.75 88 ILE A C 1
ATOM 645 O O . ILE A 1 88 ? -11.217 -15.178 1.883 1.00 98.75 88 ILE A O 1
ATOM 649 N N . GLY A 1 89 ? -11.357 -13.039 2.547 1.00 98.38 89 GLY A N 1
ATOM 650 C CA . GLY A 1 89 ? -12.775 -13.070 2.863 1.00 98.38 89 GLY A CA 1
ATOM 651 C C . GLY A 1 89 ? -13.298 -11.697 3.270 1.00 98.38 89 GLY A C 1
ATOM 652 O O . GLY A 1 89 ? -12.566 -10.707 3.194 1.00 98.38 89 GLY A O 1
ATOM 653 N N . PRO A 1 90 ? -14.563 -11.615 3.705 1.00 98.31 90 PRO A N 1
ATOM 654 C CA . PRO A 1 90 ? -15.124 -10.378 4.225 1.00 98.31 90 PRO A CA 1
ATOM 655 C C . PRO A 1 90 ? -14.342 -9.875 5.441 1.00 98.31 90 PRO A C 1
ATOM 657 O O . PRO A 1 90 ? -13.937 -10.658 6.302 1.00 98.31 90 PRO A O 1
ATOM 660 N N . SER A 1 91 ? -14.183 -8.558 5.537 1.00 98.56 91 SER A N 1
ATOM 661 C CA . SER A 1 91 ? -13.646 -7.902 6.730 1.00 98.56 91 SER A CA 1
ATOM 662 C C . SER A 1 91 ? -14.513 -8.164 7.965 1.00 98.56 91 SER A C 1
ATOM 664 O O . SER A 1 91 ? -15.731 -8.311 7.839 1.00 98.56 91 SER A O 1
ATOM 666 N N . PRO A 1 92 ? -13.949 -8.183 9.184 1.00 98.25 92 PRO A N 1
ATOM 667 C CA . PRO A 1 92 ? -14.758 -8.214 10.399 1.00 98.25 92 PRO A CA 1
ATOM 668 C C . PRO A 1 92 ? -15.619 -6.948 10.522 1.00 98.25 92 PRO A C 1
ATOM 670 O O . PRO A 1 92 ? -15.254 -5.886 10.016 1.00 98.25 92 PRO A O 1
ATOM 673 N N . VAL A 1 93 ? -16.741 -7.048 11.242 1.00 97.12 93 VAL A N 1
ATOM 674 C CA . VAL A 1 93 ? -17.741 -5.965 11.366 1.00 97.12 93 VAL A CA 1
ATOM 675 C C . VAL A 1 93 ? -17.116 -4.639 11.803 1.00 97.12 93 VAL A C 1
ATOM 677 O O . VAL A 1 93 ? -17.397 -3.614 11.199 1.00 97.12 93 VAL A O 1
ATOM 680 N N . TRP A 1 94 ? -16.201 -4.652 12.778 1.00 96.94 94 TRP A N 1
ATOM 681 C CA . TRP A 1 94 ? -15.561 -3.423 13.264 1.00 96.94 94 TRP A CA 1
ATOM 682 C C . TRP A 1 94 ? -14.765 -2.682 12.178 1.00 96.94 94 TRP A C 1
ATOM 684 O O . TRP A 1 94 ? -14.707 -1.456 12.196 1.00 96.94 94 TRP A O 1
ATOM 694 N N . LEU A 1 95 ? -14.139 -3.414 11.251 1.00 98.19 95 LEU A N 1
ATOM 695 C CA . LEU A 1 95 ? -13.354 -2.834 10.162 1.00 98.19 95 LEU A CA 1
ATOM 696 C C . LEU A 1 95 ? -14.292 -2.291 9.087 1.00 98.19 95 LEU A C 1
ATOM 698 O O . LEU A 1 95 ? -14.085 -1.184 8.596 1.00 98.19 95 LEU A O 1
ATOM 702 N N . GLN A 1 96 ? -15.353 -3.045 8.784 1.00 97.38 96 GLN A N 1
ATOM 703 C CA . GLN A 1 96 ? -16.374 -2.598 7.846 1.00 97.38 96 GLN A CA 1
ATOM 704 C C . GLN A 1 96 ? -17.050 -1.311 8.311 1.00 97.38 96 GLN A C 1
ATOM 706 O O . GLN A 1 96 ? -17.175 -0.375 7.529 1.00 97.38 96 GLN A O 1
ATOM 711 N N . ASP A 1 97 ? -17.455 -1.253 9.578 1.00 96.06 97 ASP A N 1
ATOM 712 C CA . ASP A 1 97 ? -18.136 -0.093 10.144 1.00 96.06 97 ASP A CA 1
ATOM 713 C C . ASP A 1 97 ? -17.253 1.153 10.081 1.00 96.06 97 ASP A C 1
ATOM 715 O O . ASP A 1 97 ? -17.690 2.193 9.600 1.00 96.06 97 ASP A O 1
ATOM 719 N N . ARG A 1 98 ? -15.977 1.041 10.475 1.00 96.12 98 ARG A N 1
ATOM 720 C CA . ARG A 1 98 ? -15.047 2.179 10.434 1.00 96.12 98 ARG A CA 1
ATOM 721 C C . ARG A 1 98 ? -14.807 2.703 9.022 1.00 96.12 98 ARG A C 1
ATOM 723 O O . ARG A 1 98 ? -14.686 3.908 8.847 1.00 96.12 98 ARG A O 1
ATOM 730 N N . LEU A 1 99 ? -14.729 1.824 8.022 1.00 96.50 99 LEU A N 1
ATOM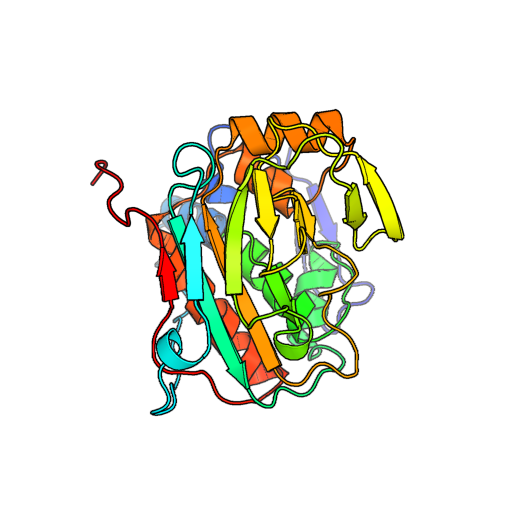 731 C CA . LEU A 1 99 ? -14.568 2.239 6.626 1.00 96.50 99 LEU A CA 1
ATOM 732 C C . LEU A 1 99 ? -15.850 2.869 6.069 1.00 96.50 99 LEU A C 1
ATOM 734 O O . LEU A 1 99 ? -15.785 3.924 5.439 1.00 96.50 99 LEU A O 1
ATOM 738 N N . LYS A 1 100 ? -17.013 2.271 6.348 1.00 94.81 100 LYS A N 1
ATOM 739 C CA . LYS A 1 100 ? -18.317 2.804 5.927 1.00 94.81 100 LYS A CA 1
ATOM 740 C C . LYS A 1 100 ? -18.605 4.173 6.537 1.00 94.81 100 LYS A C 1
ATOM 742 O O . LYS A 1 100 ? -19.076 5.047 5.819 1.00 94.81 100 LYS A O 1
ATOM 747 N N . ALA A 1 101 ? -18.258 4.377 7.810 1.00 93.75 101 ALA A N 1
ATOM 748 C CA . ALA A 1 101 ? -18.437 5.648 8.516 1.00 93.75 101 ALA A CA 1
ATOM 749 C C . ALA A 1 101 ? -17.727 6.829 7.827 1.00 93.75 101 ALA A C 1
ATOM 751 O O . ALA A 1 101 ? -18.138 7.972 7.986 1.00 93.75 101 ALA A O 1
ATOM 752 N N . VAL A 1 102 ? -16.689 6.555 7.029 1.00 93.00 102 VAL A N 1
ATOM 753 C CA . VAL A 1 102 ? -15.931 7.555 6.257 1.00 93.00 102 VAL A CA 1
ATOM 754 C C . VAL A 1 102 ? -16.098 7.380 4.741 1.00 93.00 102 VAL A C 1
ATOM 756 O O . VAL A 1 102 ? -15.257 7.818 3.956 1.00 93.00 102 VAL A O 1
ATOM 759 N N . GLY A 1 103 ? -17.181 6.720 4.316 1.00 91.19 103 GLY A N 1
ATOM 760 C CA . GLY A 1 103 ? -17.583 6.610 2.911 1.00 91.19 103 GLY A CA 1
ATOM 761 C C . GLY A 1 103 ? -16.759 5.637 2.061 1.00 91.19 103 GLY A C 1
ATOM 762 O O . GLY A 1 103 ? -16.812 5.707 0.832 1.00 91.19 103 GLY A O 1
ATOM 763 N N . ILE A 1 104 ? -15.994 4.727 2.672 1.00 93.75 104 ILE A N 1
ATOM 764 C CA . ILE A 1 104 ? -15.196 3.728 1.954 1.00 93.75 104 ILE A CA 1
ATOM 765 C C . ILE A 1 104 ? -15.941 2.395 1.882 1.00 93.75 104 ILE A C 1
ATOM 767 O O . ILE A 1 104 ? -16.245 1.761 2.894 1.00 93.75 104 ILE A O 1
ATOM 771 N N . ASN A 1 105 ? -16.187 1.936 0.654 1.00 93.31 105 ASN A N 1
ATOM 772 C CA . ASN A 1 105 ? -16.762 0.620 0.402 1.00 93.31 105 ASN A CA 1
ATOM 773 C C . ASN A 1 105 ? -15.748 -0.485 0.713 1.00 93.31 105 ASN A C 1
ATOM 775 O O . ASN A 1 105 ? -14.601 -0.435 0.268 1.00 93.31 105 ASN A O 1
ATOM 779 N N . CYS A 1 106 ? -16.200 -1.497 1.448 1.00 96.31 106 CYS A N 1
ATOM 780 C CA . CYS A 1 106 ? -15.405 -2.679 1.761 1.00 96.31 106 CYS A CA 1
ATOM 781 C C . CYS A 1 106 ? -15.299 -3.612 0.551 1.00 96.31 106 CYS A C 1
ATOM 783 O O . CYS A 1 106 ? -16.248 -3.751 -0.223 1.00 96.31 106 CYS A O 1
ATOM 785 N N . VAL A 1 107 ? -14.163 -4.289 0.431 1.00 96.44 107 VAL A N 1
ATOM 786 C CA . VAL A 1 107 ? -13.845 -5.220 -0.655 1.00 96.44 107 VAL A CA 1
ATOM 787 C C . VAL A 1 107 ? -13.511 -6.594 -0.079 1.00 96.44 107 VAL A C 1
ATOM 789 O O . VAL A 1 107 ? -14.215 -7.569 -0.334 1.00 96.44 107 VAL A O 1
ATOM 792 N N . ASN A 1 108 ? -12.442 -6.680 0.710 1.00 98.38 108 ASN A N 1
ATOM 793 C CA . ASN A 1 108 ? -12.027 -7.879 1.434 1.00 98.38 108 ASN A CA 1
ATOM 794 C C . ASN A 1 108 ? -11.078 -7.500 2.576 1.00 98.38 108 ASN A C 1
ATOM 796 O O . ASN A 1 108 ? -10.503 -6.415 2.575 1.00 98.38 108 ASN A O 1
ATOM 800 N N . ASN A 1 109 ? -10.871 -8.421 3.512 1.00 98.50 109 ASN A N 1
ATOM 801 C CA . ASN A 1 109 ? -10.047 -8.232 4.705 1.00 98.50 109 ASN A CA 1
ATOM 802 C C . ASN A 1 109 ? -8.622 -7.705 4.454 1.00 98.50 109 ASN A C 1
ATOM 804 O O . ASN A 1 109 ? -8.103 -6.997 5.308 1.00 98.50 109 ASN A O 1
ATOM 808 N N . VAL A 1 110 ? -7.991 -7.966 3.306 1.00 98.75 110 VAL A N 1
ATOM 809 C CA . VAL A 1 110 ? -6.648 -7.435 3.001 1.00 98.75 110 VAL A CA 1
ATOM 810 C C . VAL A 1 110 ? -6.714 -6.024 2.411 1.00 98.75 110 VAL A C 1
ATOM 812 O O . VAL A 1 110 ? -6.025 -5.120 2.888 1.00 98.75 110 VAL A O 1
ATOM 815 N N . VAL A 1 111 ? -7.559 -5.810 1.399 1.00 98.25 111 VAL A N 1
ATOM 816 C CA . VAL A 1 111 ? -7.730 -4.495 0.752 1.00 98.25 111 VAL A CA 1
ATOM 817 C C . VAL A 1 111 ? -8.266 -3.474 1.755 1.00 98.25 111 VAL A C 1
ATOM 819 O O . VAL A 1 111 ? -7.762 -2.355 1.856 1.00 98.25 111 VAL A O 1
ATOM 822 N N . ASP A 1 112 ? -9.226 -3.878 2.575 1.00 98.69 112 ASP A N 1
ATOM 823 C CA . ASP A 1 112 ? -9.835 -3.026 3.590 1.00 98.69 112 ASP A CA 1
ATOM 824 C C . ASP A 1 112 ? -8.823 -2.614 4.658 1.00 98.69 112 ASP A C 1
ATOM 826 O O . ASP A 1 112 ? -8.826 -1.462 5.084 1.00 98.69 112 ASP A O 1
ATOM 830 N N . VAL A 1 113 ? -7.896 -3.502 5.038 1.00 98.81 113 VAL A N 1
ATOM 831 C CA . VAL A 1 113 ? -6.802 -3.147 5.952 1.00 98.81 113 VAL A CA 1
ATOM 832 C C . VAL A 1 113 ? -5.874 -2.099 5.335 1.00 98.81 113 VAL A C 1
ATOM 834 O O . VAL A 1 113 ? -5.511 -1.149 6.030 1.00 98.81 113 VAL A O 1
ATOM 837 N N . THR A 1 114 ? -5.528 -2.194 4.045 1.00 98.56 114 THR A N 1
ATOM 838 C CA . THR A 1 114 ? -4.699 -1.151 3.404 1.00 98.56 114 THR A CA 1
ATOM 839 C C . THR A 1 114 ? -5.384 0.218 3.407 1.00 98.56 114 THR A C 1
ATOM 841 O O . THR A 1 114 ? -4.747 1.219 3.743 1.00 98.56 114 THR A O 1
ATOM 844 N N . ASN A 1 115 ? -6.694 0.262 3.138 1.00 98.44 115 ASN A N 1
ATOM 845 C CA . ASN A 1 115 ? -7.483 1.493 3.220 1.00 98.44 115 ASN A CA 1
ATOM 846 C C . ASN A 1 115 ? -7.562 2.010 4.657 1.00 98.44 115 ASN A C 1
ATOM 848 O O . ASN A 1 115 ? -7.360 3.196 4.912 1.00 98.44 115 ASN A O 1
ATOM 852 N N . TYR A 1 116 ? -7.815 1.115 5.606 1.00 98.69 116 TYR A N 1
ATOM 853 C CA . TYR A 1 116 ? -7.940 1.454 7.011 1.00 98.69 116 TYR A CA 1
ATOM 854 C C . TYR A 1 116 ? -6.655 2.058 7.571 1.00 98.69 116 TYR A C 1
ATOM 856 O O . TYR A 1 116 ? -6.705 3.120 8.181 1.00 98.69 116 TYR A O 1
ATOM 864 N N . VAL A 1 117 ? -5.493 1.445 7.325 1.00 98.62 117 VAL A N 1
ATOM 865 C CA . VAL A 1 117 ? -4.214 1.973 7.826 1.00 98.62 117 VAL A CA 1
ATOM 866 C C . VAL A 1 117 ? -3.837 3.279 7.127 1.00 98.62 117 VAL A C 1
ATOM 868 O O . VAL A 1 117 ? -3.335 4.194 7.785 1.00 98.62 117 VAL A O 1
ATOM 871 N N . MET A 1 118 ? -4.154 3.432 5.837 1.00 98.31 118 MET A N 1
ATOM 872 C CA . MET A 1 118 ? -4.013 4.719 5.149 1.00 98.31 118 MET A CA 1
ATOM 873 C C . MET A 1 118 ? -4.838 5.817 5.824 1.00 98.31 118 MET A C 1
ATOM 875 O O . MET A 1 118 ? -4.348 6.933 5.991 1.00 98.31 118 MET A O 1
ATOM 879 N N . LEU A 1 119 ? -6.069 5.523 6.242 1.00 97.62 119 LEU A N 1
ATOM 880 C CA . LEU A 1 119 ? -6.901 6.473 6.982 1.00 97.62 119 LEU A CA 1
ATOM 881 C C . LEU A 1 119 ? -6.439 6.632 8.435 1.00 97.62 119 LEU A C 1
ATOM 883 O O . LEU A 1 119 ? -6.609 7.705 9.003 1.00 97.62 119 LEU A O 1
ATOM 887 N N . GLU A 1 120 ? -5.838 5.613 9.047 1.00 97.88 120 GLU A N 1
ATOM 888 C CA . GLU A 1 120 ? -5.327 5.657 10.421 1.00 97.88 120 GLU A CA 1
ATOM 889 C C . GLU A 1 120 ? -4.130 6.613 10.529 1.00 97.88 120 GLU A C 1
ATOM 891 O O . GLU A 1 120 ? -4.098 7.458 11.422 1.00 97.88 120 GLU A O 1
ATOM 896 N N . CYS A 1 121 ? -3.170 6.535 9.601 1.00 97.00 121 CYS A N 1
ATOM 897 C CA . CYS A 1 121 ? -1.891 7.251 9.711 1.00 97.00 121 CYS A CA 1
ATOM 898 C C . CYS A 1 121 ? -1.532 8.175 8.540 1.00 97.00 121 CYS A C 1
ATOM 900 O O . CYS A 1 121 ? -0.518 8.864 8.612 1.00 97.00 121 CYS A O 1
ATOM 902 N N . GLY A 1 122 ? -2.331 8.209 7.475 1.00 96.94 122 GLY A N 1
ATOM 903 C CA . GLY A 1 122 ? -2.082 9.046 6.299 1.00 96.94 122 GLY A CA 1
ATOM 904 C C . GLY A 1 122 ? -1.108 8.450 5.275 1.00 96.94 122 GLY A C 1
ATOM 905 O O . GLY A 1 122 ? -0.916 9.064 4.230 1.00 96.94 122 GLY A O 1
ATOM 906 N N . GLN A 1 123 ? -0.523 7.272 5.526 1.00 98.25 123 GLN A N 1
ATOM 907 C CA . GLN A 1 123 ? 0.375 6.584 4.589 1.00 98.25 123 GLN A CA 1
ATOM 908 C C . GLN A 1 123 ? -0.415 5.681 3.632 1.00 98.25 123 GLN A C 1
ATOM 910 O O . GLN A 1 123 ? -0.968 4.676 4.081 1.00 98.25 123 GLN A O 1
ATOM 915 N N . PRO A 1 124 ? -0.440 5.953 2.317 1.00 98.38 124 PRO A N 1
ATOM 916 C CA . PRO A 1 124 ? -1.010 5.005 1.373 1.00 98.38 124 PRO A CA 1
ATOM 917 C C . PRO A 1 124 ? -0.196 3.708 1.336 1.00 98.38 124 PRO A C 1
ATOM 919 O O . PRO A 1 124 ? 1.036 3.728 1.313 1.00 98.38 124 PRO A O 1
ATOM 922 N N . LEU A 1 125 ? -0.904 2.585 1.320 1.00 98.44 125 LEU A N 1
ATOM 923 C CA . LEU A 1 125 ? -0.343 1.240 1.240 1.00 98.44 125 LEU A CA 1
ATOM 924 C C . LEU A 1 125 ? -0.931 0.532 0.022 1.00 98.44 125 LEU A C 1
ATOM 926 O O . LEU A 1 125 ? -2.015 0.885 -0.449 1.00 98.44 125 LEU A O 1
ATOM 930 N N . HIS A 1 126 ? -0.240 -0.496 -0.452 1.00 98.50 126 HIS A N 1
ATOM 931 C CA . HIS A 1 126 ? -0.776 -1.397 -1.464 1.00 98.50 126 HIS A CA 1
ATOM 932 C C . HIS A 1 126 ? -0.514 -2.852 -1.079 1.00 98.50 126 HIS A C 1
ATOM 934 O O . HIS A 1 126 ? 0.405 -3.150 -0.316 1.00 98.50 126 HIS A O 1
ATOM 940 N N . ALA A 1 127 ? -1.345 -3.759 -1.583 1.00 98.44 127 ALA A N 1
ATOM 941 C CA . ALA A 1 127 ? -1.189 -5.190 -1.393 1.00 98.44 127 ALA A CA 1
ATOM 942 C C . ALA A 1 127 ? -1.267 -5.874 -2.756 1.00 98.44 127 ALA A C 1
ATOM 944 O O . ALA A 1 127 ? -2.280 -5.768 -3.444 1.00 98.44 127 ALA A O 1
ATOM 945 N N . PHE A 1 128 ? -0.203 -6.581 -3.121 1.00 98.75 128 PHE A N 1
ATOM 946 C CA . PHE A 1 128 ? -0.158 -7.401 -4.323 1.00 98.75 128 PHE A CA 1
ATOM 947 C C . PHE A 1 128 ? -0.427 -8.860 -3.970 1.00 98.75 128 PHE A C 1
ATOM 949 O O . PHE A 1 128 ? 0.050 -9.354 -2.940 1.00 98.75 128 PHE A O 1
ATOM 956 N N . ASP A 1 129 ? -1.107 -9.573 -4.864 1.00 98.75 129 ASP A N 1
ATOM 957 C CA . ASP A 1 129 ? -1.053 -11.030 -4.890 1.00 98.75 129 ASP A CA 1
ATOM 958 C C . ASP A 1 129 ? 0.390 -11.441 -5.209 1.00 98.75 129 ASP A C 1
ATOM 960 O O . ASP A 1 129 ? 0.863 -11.345 -6.349 1.00 98.75 129 ASP A O 1
ATOM 964 N N . TYR A 1 130 ? 1.111 -11.866 -4.170 1.00 98.69 130 TYR A N 1
ATOM 965 C CA . TYR A 1 130 ? 2.525 -12.211 -4.267 1.00 98.69 130 TYR A CA 1
ATOM 966 C C . TYR A 1 130 ? 2.745 -13.333 -5.280 1.00 98.69 130 TYR A C 1
ATOM 968 O O . TYR A 1 130 ? 3.776 -13.359 -5.958 1.00 98.69 130 TYR A O 1
ATOM 976 N N . ASP A 1 131 ? 1.767 -14.231 -5.429 1.00 98.50 131 ASP A N 1
ATOM 977 C CA . ASP A 1 131 ? 1.895 -15.366 -6.324 1.00 98.50 131 ASP A CA 1
ATOM 978 C C . ASP A 1 131 ? 1.781 -14.996 -7.800 1.00 98.50 131 ASP A C 1
ATOM 980 O O . ASP A 1 131 ? 2.275 -15.742 -8.653 1.00 98.50 131 ASP A O 1
ATOM 984 N N . ARG A 1 132 ? 1.244 -13.814 -8.102 1.00 98.25 132 ARG A N 1
ATOM 985 C CA . ARG A 1 132 ? 1.129 -13.291 -9.466 1.00 98.25 132 ARG A CA 1
ATOM 986 C C . ARG A 1 132 ? 2.315 -12.429 -9.898 1.00 98.25 132 ARG A C 1
ATOM 988 O O . ARG A 1 132 ? 2.532 -12.287 -11.101 1.00 98.25 132 ARG A O 1
ATOM 995 N N . LEU A 1 133 ? 3.125 -11.940 -8.954 1.00 98.31 133 LEU A N 1
ATOM 996 C CA . LEU A 1 133 ? 4.354 -11.193 -9.247 1.00 98.31 133 LEU A CA 1
ATOM 997 C C . LEU A 1 133 ? 5.383 -12.083 -9.952 1.00 98.31 133 LEU A C 1
ATOM 999 O O . LEU A 1 133 ? 5.938 -13.019 -9.353 1.00 98.31 133 LEU A O 1
ATOM 1003 N N . GLN A 1 134 ? 5.674 -11.775 -11.217 1.00 98.12 134 GLN A N 1
ATOM 1004 C CA . GLN A 1 134 ? 6.641 -12.527 -12.007 1.00 98.12 134 GLN A CA 1
ATOM 1005 C C . GLN A 1 134 ? 8.051 -12.340 -11.449 1.00 98.12 134 GLN A C 1
ATOM 1007 O O . GLN A 1 134 ? 8.506 -11.229 -11.173 1.00 98.12 134 GLN A O 1
ATOM 1012 N N . GLY A 1 135 ? 8.754 -13.458 -11.264 1.00 97.25 135 GLY A N 1
ATOM 1013 C CA . GLY A 1 135 ? 10.115 -13.473 -10.727 1.00 97.25 135 GLY A CA 1
ATOM 1014 C C . GLY A 1 135 ? 10.234 -13.071 -9.255 1.00 97.25 135 GLY A C 1
ATOM 1015 O O . GLY A 1 135 ? 11.357 -12.866 -8.805 1.00 97.25 135 GLY A O 1
ATOM 1016 N N . ARG A 1 136 ? 9.117 -12.950 -8.513 1.00 97.50 136 ARG A N 1
ATOM 1017 C CA . ARG A 1 136 ? 9.098 -12.530 -7.095 1.00 97.50 136 ARG A CA 1
ATOM 1018 C C . ARG A 1 136 ? 9.962 -11.286 -6.864 1.00 97.50 136 ARG A C 1
ATOM 1020 O O . ARG A 1 136 ? 10.828 -11.238 -5.988 1.00 97.50 136 ARG A O 1
ATOM 1027 N N . ARG A 1 137 ? 9.755 -10.287 -7.719 1.00 97.38 137 ARG A N 1
ATOM 1028 C CA . ARG A 1 137 ? 10.561 -9.072 -7.772 1.00 97.38 137 ARG A CA 1
ATOM 1029 C C . ARG A 1 137 ? 9.672 -7.850 -7.903 1.00 97.38 137 ARG A C 1
ATOM 1031 O O . ARG A 1 137 ? 8.655 -7.903 -8.582 1.00 97.38 137 ARG A O 1
ATOM 1038 N N . ILE A 1 138 ? 10.121 -6.761 -7.296 1.00 98.69 138 ILE A N 1
ATOM 1039 C CA . ILE A 1 138 ? 9.635 -5.408 -7.526 1.00 98.69 138 ILE A CA 1
ATOM 1040 C C . ILE A 1 138 ? 10.781 -4.567 -8.095 1.00 98.69 138 ILE A C 1
ATOM 1042 O O . ILE A 1 138 ? 11.911 -4.604 -7.604 1.00 98.69 138 ILE A O 1
ATOM 1046 N N . VAL A 1 139 ? 10.485 -3.803 -9.139 1.00 98.56 139 VAL A N 1
ATOM 1047 C CA . VAL A 1 139 ? 11.359 -2.790 -9.726 1.00 98.56 139 VAL A CA 1
ATOM 1048 C C . VAL A 1 139 ? 10.561 -1.504 -9.851 1.00 98.56 139 VAL A C 1
ATOM 1050 O O . VAL A 1 139 ? 9.639 -1.412 -10.660 1.00 98.56 139 VAL A O 1
ATOM 1053 N N . VAL A 1 140 ? 10.915 -0.505 -9.050 1.00 98.75 140 VAL A N 1
ATOM 1054 C CA . VAL A 1 140 ? 10.358 0.838 -9.182 1.00 98.75 140 VAL A CA 1
ATOM 1055 C C . VAL A 1 140 ? 11.193 1.592 -10.201 1.00 98.75 140 VAL A C 1
ATOM 1057 O O . VAL A 1 140 ? 12.389 1.805 -10.003 1.00 98.75 140 VAL A O 1
ATOM 1060 N N . ARG A 1 141 ? 10.575 1.968 -11.316 1.00 98.44 141 ARG A N 1
ATOM 1061 C CA . ARG A 1 141 ? 11.266 2.586 -12.450 1.00 98.44 141 ARG A CA 1
ATOM 1062 C C . ARG A 1 141 ? 10.356 3.560 -13.179 1.00 98.44 141 ARG A C 1
ATOM 1064 O O . ARG A 1 141 ? 9.150 3.610 -12.953 1.00 98.44 141 ARG A O 1
ATOM 1071 N N . ARG A 1 142 ? 10.926 4.305 -14.118 1.00 98.44 142 ARG A N 1
ATOM 1072 C CA . ARG A 1 142 ? 10.137 5.031 -15.117 1.00 98.44 142 ARG A CA 1
ATOM 1073 C C . ARG A 1 142 ? 9.455 4.047 -16.070 1.00 98.44 142 ARG A C 1
ATOM 1075 O O . ARG A 1 142 ? 9.973 2.950 -16.318 1.00 98.44 142 ARG A O 1
ATOM 1082 N N . ALA A 1 143 ? 8.291 4.424 -16.587 1.00 98.00 143 ALA A N 1
ATOM 1083 C CA . ALA A 1 143 ? 7.621 3.629 -17.606 1.00 98.00 143 ALA A CA 1
ATOM 1084 C C . ALA A 1 143 ? 8.467 3.570 -18.890 1.00 98.00 143 ALA A C 1
ATOM 1086 O O . ALA A 1 143 ? 9.174 4.517 -19.239 1.00 98.00 143 ALA A O 1
ATOM 1087 N N . GLY A 1 144 ? 8.395 2.448 -19.596 1.00 94.69 144 GLY A N 1
ATOM 1088 C CA . GLY A 1 144 ? 8.980 2.301 -20.922 1.00 94.69 144 GLY A CA 1
ATOM 1089 C C . GLY A 1 144 ? 8.194 3.075 -21.984 1.00 94.69 144 GLY A C 1
ATOM 1090 O O . GLY A 1 144 ? 7.044 3.473 -21.783 1.00 94.69 144 GLY A O 1
ATOM 1091 N N . ALA A 1 145 ? 8.800 3.261 -23.157 1.00 87.12 145 ALA A N 1
ATOM 1092 C CA . ALA A 1 145 ? 8.138 3.920 -24.278 1.00 87.12 145 ALA A CA 1
ATOM 1093 C C . ALA A 1 145 ? 6.866 3.158 -24.698 1.00 87.12 145 ALA A C 1
ATOM 1095 O O . ALA A 1 145 ? 6.927 1.974 -25.027 1.00 87.12 145 ALA A O 1
ATOM 1096 N N . ALA A 1 146 ? 5.726 3.858 -24.702 1.00 83.81 146 ALA A N 1
ATOM 1097 C CA . ALA A 1 146 ? 4.405 3.314 -25.036 1.00 83.81 146 ALA A CA 1
ATOM 1098 C C . ALA A 1 146 ? 3.989 2.084 -24.204 1.00 83.81 146 ALA A C 1
ATOM 1100 O O . ALA A 1 146 ? 3.166 1.279 -24.649 1.00 83.81 146 ALA A O 1
ATOM 1101 N N . GLU A 1 147 ? 4.537 1.954 -22.995 1.00 95.25 147 GLU A N 1
ATOM 1102 C CA . GLU A 1 147 ? 4.150 0.911 -22.058 1.00 95.25 147 GLU A CA 1
ATOM 1103 C C . GLU A 1 147 ? 2.675 1.077 -21.659 1.00 95.25 147 GLU A C 1
ATOM 1105 O O . GLU A 1 147 ? 2.134 2.187 -21.635 1.00 95.25 147 GLU A O 1
ATOM 1110 N N . LYS A 1 148 ? 1.994 -0.037 -21.396 1.00 96.56 148 LYS A N 1
ATOM 1111 C CA . LYS A 1 148 ? 0.578 -0.045 -21.026 1.00 96.56 148 LYS A CA 1
ATOM 1112 C C . LYS A 1 148 ? 0.381 -0.786 -19.721 1.00 96.56 148 LYS A C 1
ATOM 1114 O O . LYS A 1 148 ? 1.120 -1.720 -19.421 1.00 96.56 148 LYS A O 1
ATOM 1119 N N . ILE A 1 149 ? -0.655 -0.394 -18.996 1.00 97.06 149 ILE A N 1
ATOM 1120 C CA . ILE A 1 149 ? -1.122 -1.105 -17.813 1.00 97.06 149 ILE A CA 1
ATOM 1121 C C . ILE A 1 149 ? -2.643 -1.164 -17.823 1.00 97.06 149 ILE A C 1
ATOM 1123 O O . ILE A 1 149 ? -3.306 -0.172 -18.134 1.00 97.06 149 ILE A O 1
ATOM 1127 N N . ARG A 1 150 ? -3.187 -2.324 -17.464 1.00 97.19 150 ARG A N 1
ATOM 1128 C CA . ARG A 1 150 ? -4.598 -2.462 -17.122 1.00 97.19 150 ARG A CA 1
ATOM 1129 C C . ARG A 1 150 ? -4.748 -2.246 -15.623 1.00 97.19 150 ARG A C 1
ATOM 1131 O O . ARG A 1 150 ? -4.171 -2.998 -14.840 1.00 97.19 150 ARG A O 1
ATOM 1138 N N . ALA A 1 151 ? -5.464 -1.204 -15.224 1.00 95.25 151 ALA A N 1
ATOM 1139 C CA . ALA A 1 151 ? -5.655 -0.874 -13.816 1.00 95.25 151 ALA A CA 1
ATOM 1140 C C . ALA A 1 151 ? -6.853 -1.623 -13.211 1.00 95.25 151 ALA A C 1
ATOM 1142 O O . ALA A 1 151 ? -7.677 -2.193 -13.930 1.00 95.25 151 ALA A O 1
ATOM 1143 N N . ILE A 1 152 ? -6.962 -1.605 -11.880 1.00 93.88 152 ILE A N 1
ATOM 1144 C CA . ILE A 1 152 ? -8.055 -2.257 -11.131 1.00 93.88 152 ILE A CA 1
ATOM 1145 C C . ILE A 1 152 ? -9.456 -1.699 -11.443 1.00 93.88 152 ILE A C 1
ATOM 1147 O O . ILE A 1 152 ? -10.460 -2.358 -11.195 1.00 93.88 152 ILE A O 1
ATOM 1151 N N . ASP A 1 153 ? -9.552 -0.516 -12.056 1.00 92.75 153 ASP A N 1
ATOM 1152 C CA . ASP A 1 153 ? -10.810 0.020 -12.598 1.00 92.75 153 ASP A CA 1
ATOM 1153 C C . ASP A 1 153 ? -11.190 -0.586 -13.967 1.00 92.75 153 ASP A C 1
ATOM 1155 O O . ASP A 1 153 ? -12.145 -0.148 -14.614 1.00 92.75 153 ASP A O 1
ATOM 1159 N N . GLN A 1 154 ? -10.444 -1.611 -14.394 1.00 94.25 154 GLN A N 1
ATOM 1160 C CA . GLN A 1 154 ? -10.604 -2.384 -15.622 1.00 94.25 154 GLN A CA 1
ATOM 1161 C C . GLN A 1 154 ? -10.368 -1.590 -16.912 1.00 94.25 154 GLN A C 1
ATOM 1163 O O . GLN A 1 154 ? -10.765 -2.039 -17.994 1.00 94.25 154 GLN A O 1
ATOM 1168 N N . ARG A 1 155 ? -9.702 -0.434 -16.823 1.00 96.06 155 ARG A N 1
ATOM 1169 C CA . ARG A 1 155 ? -9.318 0.380 -17.980 1.00 96.06 155 ARG A CA 1
ATOM 1170 C C . ARG A 1 155 ? -7.844 0.202 -18.317 1.00 96.06 155 ARG A C 1
ATOM 1172 O O . ARG A 1 155 ? -7.003 -0.017 -17.446 1.00 96.06 155 ARG A O 1
ATOM 1179 N N . ASP A 1 156 ? -7.546 0.323 -19.606 1.00 96.50 156 ASP A N 1
ATOM 1180 C CA . ASP A 1 156 ? -6.181 0.295 -20.117 1.00 96.50 156 ASP A CA 1
ATOM 1181 C C . ASP A 1 156 ? -5.633 1.721 -20.213 1.00 96.50 156 ASP A C 1
ATOM 1183 O O . ASP A 1 156 ? -6.245 2.606 -20.817 1.00 96.50 156 ASP A O 1
ATOM 1187 N N . TYR A 1 157 ? -4.449 1.930 -19.648 1.00 96.56 157 TYR A N 1
ATOM 1188 C CA . TYR A 1 157 ? -3.752 3.207 -19.639 1.00 96.56 157 TYR A CA 1
ATOM 1189 C C . TYR A 1 157 ? -2.462 3.112 -20.436 1.00 96.56 157 TYR A C 1
ATOM 1191 O O . TYR A 1 157 ? -1.692 2.162 -20.289 1.00 96.56 157 TYR A O 1
ATOM 1199 N N . GLN A 1 158 ? -2.217 4.122 -21.269 1.00 96.56 158 GLN A N 1
ATOM 1200 C CA . GLN A 1 158 ? -0.933 4.309 -21.927 1.00 96.56 158 GLN A CA 1
ATOM 1201 C C . GLN A 1 158 ? -0.045 5.188 -21.051 1.00 96.56 158 GLN A C 1
ATOM 1203 O O . GLN A 1 158 ? -0.447 6.277 -20.638 1.00 96.56 158 GLN A O 1
ATOM 1208 N N . LEU A 1 159 ? 1.157 4.701 -20.773 1.00 96.81 159 LEU A N 1
ATOM 1209 C CA . LEU A 1 159 ? 2.103 5.334 -19.871 1.00 96.81 159 LEU A CA 1
ATOM 1210 C C . LEU A 1 159 ? 3.154 6.108 -20.669 1.00 96.81 159 LEU A C 1
ATOM 1212 O O . LEU A 1 159 ? 3.593 5.675 -21.738 1.00 96.81 159 LEU A O 1
ATOM 1216 N N . SER A 1 160 ? 3.546 7.270 -20.150 1.00 94.88 160 SER A N 1
ATOM 1217 C CA . SER A 1 160 ? 4.678 8.037 -20.673 1.00 94.88 160 SER A CA 1
ATOM 1218 C C . SER A 1 160 ? 5.936 7.773 -19.851 1.00 94.88 160 SER A C 1
ATOM 1220 O O . SER A 1 160 ? 5.855 7.449 -18.669 1.00 94.88 160 SER A O 1
ATOM 1222 N N . ASP A 1 161 ? 7.106 7.991 -20.447 1.00 95.06 161 ASP A N 1
ATOM 1223 C CA . ASP A 1 161 ? 8.423 7.794 -19.814 1.00 95.06 161 ASP A CA 1
ATOM 1224 C C . ASP A 1 161 ? 8.716 8.714 -18.607 1.00 95.06 161 ASP A C 1
ATOM 1226 O O . ASP A 1 161 ? 9.702 8.546 -17.885 1.00 95.06 161 ASP A O 1
ATOM 1230 N N . GLN A 1 162 ? 7.837 9.683 -18.351 1.00 93.56 162 GLN A N 1
ATOM 1231 C CA . GLN A 1 162 ? 7.884 10.545 -17.173 1.00 93.56 162 GLN A CA 1
ATOM 1232 C C . GLN A 1 162 ? 7.163 9.941 -15.964 1.00 93.56 162 GLN A C 1
ATOM 1234 O O . GLN A 1 162 ? 7.366 10.408 -14.843 1.00 93.56 162 GLN A O 1
ATOM 1239 N N . MET A 1 163 ? 6.320 8.929 -16.176 1.00 97.62 163 MET A N 1
ATOM 1240 C CA . MET A 1 163 ? 5.539 8.295 -15.118 1.00 97.62 163 MET A CA 1
ATOM 1241 C C . MET A 1 163 ? 6.390 7.284 -14.354 1.00 97.62 163 MET A C 1
ATOM 1243 O O . MET A 1 163 ? 7.135 6.502 -14.947 1.00 97.62 163 MET A O 1
ATOM 1247 N N . CYS A 1 164 ? 6.248 7.284 -13.030 1.00 98.38 164 CYS A N 1
ATOM 1248 C CA . CYS A 1 164 ? 6.800 6.245 -12.169 1.00 98.38 164 CYS A CA 1
ATOM 1249 C C . CYS A 1 164 ? 5.858 5.034 -12.166 1.00 98.38 164 CYS A C 1
ATOM 1251 O O . CYS A 1 164 ? 4.646 5.179 -11.983 1.00 98.38 164 CYS A O 1
ATOM 1253 N N . VAL A 1 165 ? 6.413 3.842 -12.350 1.00 98.56 165 VAL A N 1
ATOM 1254 C CA . VAL A 1 165 ? 5.693 2.573 -12.280 1.00 98.56 165 VAL A CA 1
ATOM 1255 C C . VAL A 1 165 ? 6.357 1.649 -11.281 1.00 98.56 165 VAL A C 1
ATOM 1257 O O . VAL A 1 165 ? 7.565 1.702 -11.043 1.00 98.56 165 VAL A O 1
ATOM 1260 N N . ILE A 1 166 ? 5.543 0.758 -10.743 1.00 98.75 166 ILE A N 1
ATOM 1261 C CA . ILE A 1 166 ? 6.001 -0.407 -10.005 1.00 98.75 166 ILE A CA 1
ATOM 1262 C C . ILE A 1 166 ? 5.866 -1.561 -10.979 1.00 98.75 166 ILE A C 1
ATOM 1264 O O . ILE A 1 166 ? 4.774 -1.794 -11.495 1.00 98.75 166 ILE A O 1
ATOM 1268 N N . ALA A 1 167 ? 6.966 -2.231 -11.284 1.00 98.50 167 ALA A N 1
ATOM 1269 C CA . ALA A 1 167 ? 7.002 -3.358 -12.200 1.00 98.50 167 ALA A CA 1
ATOM 1270 C C . ALA A 1 167 ? 7.462 -4.621 -11.481 1.00 98.50 167 ALA A C 1
ATOM 1272 O O . ALA A 1 167 ? 8.211 -4.553 -10.508 1.00 98.50 167 ALA A O 1
ATOM 1273 N N . ASP A 1 168 ? 7.034 -5.771 -11.982 1.00 98.19 168 ASP A N 1
ATOM 1274 C CA . ASP A 1 168 ? 7.669 -7.037 -11.645 1.00 98.19 168 ASP A CA 1
ATOM 1275 C C . ASP A 1 168 ? 8.832 -7.332 -12.612 1.00 98.19 168 ASP A C 1
ATOM 1277 O O . ASP A 1 168 ? 9.353 -6.432 -13.279 1.00 98.19 168 ASP A O 1
ATOM 1281 N N . ALA A 1 169 ? 9.281 -8.587 -12.702 1.00 96.75 169 ALA A N 1
ATOM 1282 C CA . ALA A 1 169 ? 10.354 -8.963 -13.624 1.00 96.75 169 ALA A CA 1
ATOM 1283 C C . ALA A 1 169 ? 10.004 -8.793 -15.119 1.00 96.75 169 ALA A C 1
ATOM 1285 O O . ALA A 1 169 ? 10.898 -8.901 -15.959 1.00 96.75 169 ALA A O 1
ATOM 1286 N N . ARG A 1 170 ? 8.731 -8.568 -15.467 1.00 95.62 170 ARG A N 1
ATOM 1287 C CA . ARG A 1 170 ? 8.236 -8.558 -16.846 1.00 95.62 170 ARG A CA 1
ATOM 1288 C C . ARG A 1 170 ? 7.529 -7.259 -17.224 1.00 95.62 170 ARG A C 1
ATOM 1290 O O . ARG A 1 170 ? 7.787 -6.750 -18.313 1.00 95.62 170 ARG A O 1
ATOM 1297 N N . CYS A 1 171 ? 6.617 -6.753 -16.400 1.00 96.25 171 CYS A N 1
ATOM 1298 C CA . CYS A 1 171 ? 5.729 -5.652 -16.780 1.00 96.25 171 CYS A CA 1
ATOM 1299 C C . CYS A 1 171 ? 5.305 -4.786 -15.583 1.00 96.25 171 CYS A C 1
ATOM 1301 O O . CYS A 1 171 ? 5.517 -5.172 -14.433 1.00 96.25 171 CYS A O 1
ATOM 1303 N N . PRO A 1 172 ? 4.710 -3.602 -15.821 1.00 98.00 172 PRO A N 1
ATOM 1304 C CA . PRO A 1 172 ? 4.137 -2.787 -14.762 1.00 98.00 172 PRO A CA 1
ATOM 1305 C C . PRO A 1 172 ? 2.982 -3.512 -14.084 1.00 98.00 172 PRO A C 1
ATOM 1307 O O . PRO A 1 172 ? 2.110 -4.071 -14.744 1.00 98.00 172 PRO A O 1
ATOM 1310 N N . VAL A 1 173 ? 2.970 -3.434 -12.763 1.00 98.38 173 VAL A N 1
ATOM 1311 C CA . VAL A 1 173 ? 1.947 -3.990 -11.877 1.00 98.38 173 VAL A CA 1
ATOM 1312 C C . VAL A 1 173 ? 1.225 -2.900 -11.084 1.00 98.38 173 VAL A C 1
ATOM 1314 O O . VAL A 1 173 ? 0.213 -3.182 -10.455 1.00 98.38 173 VAL A O 1
ATOM 1317 N N . ALA A 1 174 ? 1.703 -1.651 -11.122 1.00 98.31 174 ALA A N 1
ATOM 1318 C CA . ALA A 1 174 ? 0.977 -0.476 -10.643 1.00 98.31 174 ALA A CA 1
ATOM 1319 C C . ALA A 1 174 ? 1.513 0.824 -11.268 1.00 98.31 174 ALA A C 1
ATOM 1321 O O . ALA A 1 174 ? 2.692 0.933 -11.620 1.00 98.31 174 ALA A O 1
ATOM 1322 N N . VAL A 1 175 ? 0.653 1.842 -11.331 1.00 98.00 175 VAL A N 1
ATOM 1323 C CA . VAL A 1 175 ? 1.062 3.240 -11.512 1.00 98.00 175 VAL A CA 1
ATOM 1324 C C . VAL A 1 175 ? 1.401 3.796 -10.131 1.00 98.00 175 VAL A C 1
ATOM 1326 O O . VAL A 1 175 ? 0.516 3.948 -9.283 1.00 98.00 175 VAL A O 1
ATOM 1329 N N . ALA A 1 176 ? 2.684 4.075 -9.896 1.00 98.00 176 ALA A N 1
ATOM 1330 C CA . ALA A 1 176 ? 3.221 4.329 -8.564 1.00 98.00 176 ALA A CA 1
ATOM 1331 C C . ALA A 1 176 ? 2.522 5.512 -7.875 1.00 98.00 176 ALA A C 1
ATOM 1333 O O . ALA A 1 176 ? 2.461 6.622 -8.407 1.00 98.00 176 ALA A O 1
ATOM 1334 N N . GLY A 1 177 ? 1.964 5.257 -6.690 1.00 96.38 177 GLY A N 1
ATOM 1335 C CA . GLY A 1 177 ? 1.232 6.246 -5.898 1.00 96.38 177 GLY A CA 1
ATOM 1336 C C . GLY A 1 177 ? -0.126 6.681 -6.4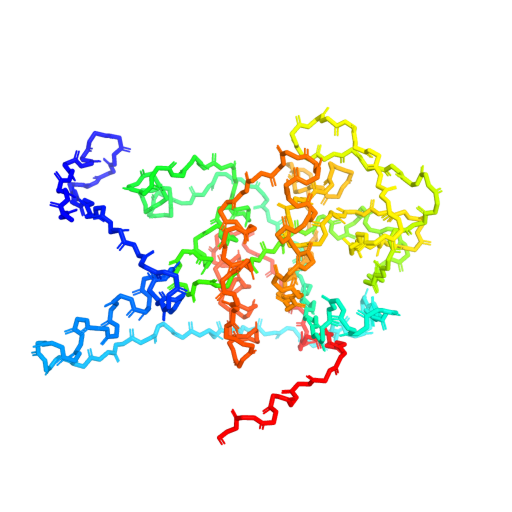60 1.00 96.38 177 GLY A C 1
ATOM 1337 O O . GLY A 1 177 ? -0.751 7.571 -5.887 1.00 96.38 177 GLY A O 1
ATOM 1338 N N . VAL A 1 178 ? -0.604 6.079 -7.555 1.00 96.94 178 VAL A N 1
ATOM 1339 C CA . VAL A 1 178 ? -1.869 6.458 -8.204 1.00 96.94 178 VAL A CA 1
ATOM 1340 C C . VAL A 1 178 ? -2.883 5.320 -8.164 1.00 96.94 178 VAL A C 1
ATOM 1342 O O . VAL A 1 178 ? -3.964 5.497 -7.594 1.00 96.94 178 VAL A O 1
ATOM 1345 N N . MET A 1 179 ? -2.552 4.168 -8.758 1.00 95.88 179 MET A N 1
ATOM 1346 C CA . MET A 1 179 ? -3.490 3.055 -8.933 1.00 95.88 179 MET A CA 1
ATOM 1347 C C . MET A 1 179 ? -2.761 1.717 -9.119 1.00 95.88 179 MET A C 1
ATOM 1349 O O . MET A 1 179 ? -1.764 1.649 -9.838 1.00 95.88 179 MET A O 1
ATOM 1353 N N . GLY A 1 180 ? -3.291 0.652 -8.513 1.00 96.69 180 GLY A N 1
ATOM 1354 C CA . GLY A 1 180 ? -2.817 -0.719 -8.724 1.00 96.69 180 GLY A CA 1
ATOM 1355 C C . GLY A 1 180 ? -3.191 -1.276 -10.102 1.00 96.69 180 GLY A C 1
ATOM 1356 O O . GLY A 1 180 ? -4.176 -0.852 -10.716 1.00 96.69 180 GLY A O 1
ATOM 1357 N N . GLY A 1 181 ? -2.402 -2.231 -10.586 1.00 96.75 181 GLY A N 1
ATOM 1358 C CA . GLY A 1 181 ? -2.697 -3.027 -11.774 1.00 96.75 181 GLY A CA 1
ATOM 1359 C C . GLY A 1 181 ? -3.655 -4.178 -11.469 1.00 96.75 181 GLY A C 1
ATOM 1360 O O . GLY A 1 181 ? -3.686 -4.698 -10.357 1.00 96.75 181 GLY A O 1
ATOM 1361 N N . LEU A 1 182 ? -4.432 -4.582 -12.473 1.00 96.56 182 LEU A N 1
ATOM 1362 C CA . LEU A 1 182 ? -5.424 -5.651 -12.348 1.00 96.56 182 LEU A CA 1
ATOM 1363 C C . LEU A 1 182 ? -4.773 -7.034 -12.182 1.00 96.56 182 LEU A C 1
ATOM 1365 O O . LEU A 1 182 ? -5.258 -7.874 -11.431 1.00 96.56 182 LEU A O 1
ATOM 1369 N N . ASP A 1 183 ? -3.656 -7.278 -12.868 1.00 96.06 183 ASP A N 1
ATOM 1370 C CA . ASP A 1 183 ? -3.062 -8.619 -12.958 1.00 96.06 183 ASP A CA 1
ATOM 1371 C C . ASP A 1 183 ? -2.498 -9.125 -11.622 1.00 96.06 183 ASP A C 1
ATOM 1373 O O . ASP A 1 183 ? -2.400 -10.332 -11.409 1.00 96.06 183 ASP A O 1
ATOM 1377 N N . THR A 1 184 ? -2.177 -8.221 -10.699 1.00 97.31 184 THR A N 1
ATOM 1378 C CA . THR A 1 184 ? -1.616 -8.515 -9.372 1.00 97.31 184 THR A CA 1
ATOM 1379 C C . THR A 1 184 ? -2.554 -8.126 -8.232 1.00 97.31 184 THR A C 1
ATOM 1381 O O . THR A 1 184 ? -2.128 -8.087 -7.077 1.00 97.31 184 THR A O 1
ATOM 1384 N N . GLU A 1 185 ? -3.828 -7.859 -8.531 1.00 97.38 185 GLU A N 1
ATOM 1385 C CA . GLU A 1 185 ? -4.819 -7.519 -7.514 1.00 97.38 185 GLU A CA 1
ATOM 1386 C C . GLU A 1 185 ? -5.086 -8.685 -6.551 1.00 97.38 185 GLU A C 1
ATOM 1388 O O . GLU A 1 185 ? -5.008 -9.863 -6.915 1.00 97.38 185 GLU A O 1
ATOM 1393 N N . ILE A 1 186 ? -5.467 -8.349 -5.317 1.00 98.31 186 ILE A N 1
ATOM 1394 C CA . ILE A 1 186 ? -5.938 -9.336 -4.346 1.00 98.31 186 ILE A CA 1
ATOM 1395 C C . ILE A 1 186 ? -7.254 -9.942 -4.834 1.00 98.31 186 ILE A C 1
ATOM 1397 O O . ILE A 1 186 ? -8.251 -9.247 -5.018 1.00 98.31 186 ILE A O 1
ATOM 1401 N N . SER A 1 187 ? -7.271 -11.264 -4.968 1.00 97.12 187 SER A N 1
ATOM 1402 C CA . SER A 1 187 ? -8.425 -12.046 -5.410 1.00 97.12 187 SER A CA 1
ATOM 1403 C C . SER A 1 187 ? -8.849 -13.056 -4.345 1.00 97.12 187 SER A C 1
ATOM 1405 O O . SER A 1 187 ? -8.116 -13.324 -3.397 1.00 97.12 187 SER A O 1
ATOM 1407 N N . ALA A 1 188 ? -10.007 -13.698 -4.519 1.00 97.00 188 ALA A N 1
ATOM 1408 C CA . ALA A 1 188 ? -10.456 -14.757 -3.608 1.00 97.00 188 ALA A CA 1
ATOM 1409 C C . ALA A 1 188 ? -9.478 -15.950 -3.511 1.00 97.00 188 ALA A C 1
ATOM 1411 O O . ALA A 1 188 ? -9.517 -16.689 -2.531 1.00 97.00 188 ALA A O 1
ATOM 1412 N N . GLY A 1 189 ? -8.620 -16.145 -4.521 1.00 97.81 189 GLY A N 1
ATOM 1413 C CA . GLY A 1 189 ? -7.607 -17.204 -4.547 1.00 97.81 189 GLY A CA 1
ATOM 1414 C C . GLY A 1 189 ? -6.239 -16.791 -4.003 1.00 97.81 189 GLY A C 1
ATOM 1415 O O . GLY A 1 189 ? -5.344 -17.630 -3.957 1.00 97.81 189 GLY A O 1
ATOM 1416 N N . THR A 1 190 ? -6.051 -15.527 -3.618 1.00 98.75 190 THR A N 1
ATOM 1417 C CA . THR A 1 190 ? -4.766 -15.047 -3.103 1.00 98.75 190 THR A CA 1
ATOM 1418 C C . THR A 1 190 ? -4.466 -15.705 -1.759 1.00 98.75 190 THR A C 1
ATOM 1420 O O . THR A 1 190 ? -5.280 -15.666 -0.839 1.00 98.75 190 THR A O 1
ATOM 1423 N N . VAL A 1 191 ? -3.282 -16.303 -1.638 1.00 98.69 191 VAL A N 1
ATOM 1424 C CA . VAL A 1 191 ? -2.822 -16.962 -0.402 1.00 98.69 191 VAL A CA 1
ATOM 1425 C C . VAL A 1 191 ? -1.542 -16.348 0.145 1.00 98.69 191 VAL A C 1
ATOM 1427 O O . VAL A 1 191 ? -1.282 -16.443 1.340 1.00 98.69 191 VAL A O 1
ATOM 1430 N N . ASN A 1 192 ? -0.756 -15.680 -0.696 1.00 98.81 192 ASN A N 1
ATOM 1431 C CA . ASN A 1 192 ? 0.446 -14.967 -0.297 1.00 98.81 192 ASN A CA 1
ATOM 1432 C C . ASN A 1 192 ? 0.314 -13.502 -0.720 1.00 98.81 192 ASN A C 1
ATOM 1434 O O . ASN A 1 192 ? -0.106 -13.204 -1.837 1.00 98.81 192 ASN A O 1
ATOM 1438 N N . VAL A 1 193 ? 0.677 -12.583 0.169 1.00 98.88 193 VAL A N 1
ATOM 1439 C CA . VAL A 1 193 ? 0.509 -11.141 -0.032 1.00 98.88 193 VAL A CA 1
ATOM 1440 C C . VAL A 1 193 ? 1.850 -10.446 0.114 1.00 98.88 193 VAL A C 1
ATOM 1442 O O . VAL A 1 193 ? 2.580 -10.696 1.075 1.00 98.88 193 VAL A O 1
ATOM 1445 N N . LEU A 1 194 ? 2.150 -9.542 -0.818 1.00 98.88 194 LEU A N 1
ATOM 1446 C CA . LEU A 1 194 ? 3.215 -8.559 -0.658 1.00 98.88 194 LEU A CA 1
ATOM 1447 C C . LEU A 1 194 ? 2.595 -7.214 -0.287 1.00 98.88 194 LEU A C 1
ATOM 1449 O O . LEU A 1 194 ? 1.816 -6.664 -1.061 1.00 98.88 194 LEU A O 1
ATOM 1453 N N . VAL A 1 195 ? 2.950 -6.691 0.883 1.00 98.88 195 VAL A N 1
ATOM 1454 C CA . VAL A 1 195 ? 2.532 -5.370 1.360 1.00 98.88 195 VAL A CA 1
ATOM 1455 C C . VAL A 1 195 ? 3.587 -4.342 0.975 1.00 98.88 195 VAL A C 1
ATOM 1457 O O . VAL A 1 195 ? 4.755 -4.482 1.339 1.00 98.88 195 VAL A O 1
ATOM 1460 N N . GLU A 1 196 ? 3.152 -3.300 0.280 1.00 98.75 196 GLU A N 1
ATOM 1461 C CA . GLU A 1 196 ? 3.925 -2.116 -0.076 1.00 98.75 196 GLU A CA 1
ATOM 1462 C C . GLU A 1 196 ? 3.664 -0.974 0.907 1.00 98.75 196 GLU A C 1
ATOM 1464 O O . GLU A 1 196 ? 2.512 -0.615 1.161 1.00 98.75 196 GLU A O 1
ATOM 1469 N N . SER A 1 197 ? 4.747 -0.331 1.350 1.00 98.44 197 SER A N 1
ATOM 1470 C CA . SER A 1 197 ? 4.749 1.013 1.933 1.00 98.44 197 SER A CA 1
ATOM 1471 C C . SER A 1 197 ? 5.886 1.810 1.296 1.00 98.44 197 SER A C 1
ATOM 1473 O O . SER A 1 197 ? 7.051 1.433 1.422 1.00 98.44 197 SER A O 1
ATOM 1475 N N . ALA A 1 198 ? 5.575 2.882 0.572 1.00 98.06 198 ALA A N 1
ATOM 1476 C CA . ALA A 1 198 ? 6.556 3.576 -0.258 1.00 98.06 198 ALA A CA 1
ATOM 1477 C C . ALA A 1 198 ? 6.438 5.096 -0.171 1.00 98.06 198 ALA A C 1
ATOM 1479 O O . ALA A 1 198 ? 5.381 5.641 0.155 1.00 98.06 198 ALA A O 1
ATOM 1480 N N . ALA A 1 199 ? 7.530 5.774 -0.515 1.00 97.75 199 ALA A N 1
ATOM 1481 C CA . ALA A 1 199 ? 7.567 7.199 -0.783 1.00 97.75 199 ALA A CA 1
ATOM 1482 C C . ALA A 1 199 ? 7.659 7.449 -2.284 1.00 97.75 199 ALA A C 1
ATOM 1484 O O . ALA A 1 199 ? 8.545 6.927 -2.959 1.00 97.75 199 ALA A O 1
ATOM 1485 N N . PHE A 1 200 ? 6.779 8.310 -2.791 1.00 97.88 200 PHE A N 1
ATOM 1486 C CA . PHE A 1 200 ? 6.801 8.773 -4.173 1.00 97.88 200 PHE A CA 1
ATOM 1487 C C . PHE A 1 200 ? 6.871 10.298 -4.228 1.00 97.88 200 PHE A C 1
ATOM 1489 O O . PHE A 1 200 ? 6.337 10.998 -3.365 1.00 97.88 200 PHE A O 1
ATOM 1496 N N . SER A 1 201 ? 7.519 10.822 -5.266 1.00 97.19 201 SER A N 1
ATOM 1497 C CA . SER A 1 201 ? 7.591 12.257 -5.531 1.00 97.19 201 SER A CA 1
ATOM 1498 C C . SER A 1 201 ? 6.190 12.839 -5.723 1.00 97.19 201 SER A C 1
ATOM 1500 O O . SER A 1 201 ? 5.474 12.480 -6.661 1.00 97.19 201 SER A O 1
ATOM 1502 N N . SER A 1 202 ? 5.809 13.789 -4.865 1.00 96.38 202 SER A N 1
ATOM 1503 C CA . SER A 1 202 ? 4.474 14.400 -4.876 1.00 96.38 202 SER A CA 1
ATOM 1504 C C . SER A 1 202 ? 4.143 15.088 -6.203 1.00 96.38 202 SER A C 1
ATOM 1506 O O . SER A 1 202 ? 3.005 15.030 -6.668 1.00 96.38 202 SER A O 1
ATOM 1508 N N . MET A 1 203 ? 5.142 15.703 -6.847 1.00 96.31 203 MET A N 1
ATOM 1509 C CA . MET A 1 203 ? 4.987 16.319 -8.167 1.00 96.31 203 MET A CA 1
ATOM 1510 C C . MET A 1 203 ? 4.745 15.274 -9.257 1.00 96.31 203 MET A C 1
ATOM 1512 O O . MET A 1 203 ? 3.885 15.483 -10.111 1.00 96.31 203 MET A O 1
ATOM 1516 N N . SER A 1 204 ? 5.470 14.152 -9.209 1.00 96.81 204 SER A N 1
ATOM 1517 C CA . SER A 1 204 ? 5.317 13.059 -10.173 1.00 96.81 204 SER A CA 1
ATOM 1518 C C . SER A 1 204 ? 3.943 12.401 -10.062 1.00 96.81 204 SER A C 1
ATOM 1520 O O . SER A 1 204 ? 3.244 12.263 -11.068 1.00 96.81 204 SER A O 1
ATOM 1522 N N . VAL A 1 205 ? 3.503 12.095 -8.835 1.00 98.00 205 VAL A N 1
ATOM 1523 C CA . VAL A 1 205 ? 2.164 11.545 -8.579 1.00 98.00 205 VAL A CA 1
ATOM 1524 C C . VAL A 1 205 ? 1.091 12.510 -9.073 1.00 98.00 205 VAL A C 1
ATOM 1526 O O . VAL A 1 205 ? 0.219 12.097 -9.833 1.00 98.00 205 VAL A O 1
ATOM 1529 N N . ARG A 1 206 ? 1.184 13.806 -8.736 1.00 97.12 206 ARG A N 1
ATOM 1530 C CA . ARG A 1 206 ? 0.218 14.821 -9.193 1.00 97.12 206 ARG A CA 1
ATOM 1531 C C . ARG A 1 206 ? 0.126 14.888 -10.715 1.00 97.12 206 ARG A C 1
ATOM 1533 O O . ARG A 1 206 ? -0.970 14.917 -11.274 1.00 97.12 206 ARG A O 1
ATOM 1540 N N . ALA A 1 207 ? 1.275 14.953 -11.386 1.00 97.50 207 ALA A N 1
ATOM 1541 C CA . ALA A 1 207 ? 1.335 15.033 -12.840 1.00 97.50 207 ALA A CA 1
ATOM 1542 C C . ALA A 1 207 ? 0.739 13.775 -13.488 1.00 97.50 207 ALA A C 1
ATOM 1544 O O . ALA A 1 207 ? -0.046 13.883 -14.431 1.00 97.50 207 ALA A O 1
ATOM 1545 N N . THR A 1 208 ? 1.055 12.599 -12.943 1.00 97.56 208 THR A N 1
ATOM 1546 C CA . THR A 1 208 ? 0.578 11.302 -13.437 1.00 97.56 208 THR A CA 1
ATOM 1547 C C . THR A 1 208 ? -0.927 11.139 -13.232 1.00 97.56 208 THR A C 1
ATOM 1549 O O . THR A 1 208 ? -1.641 10.879 -14.200 1.00 97.56 208 THR A O 1
ATOM 1552 N N . ALA A 1 209 ? -1.427 11.380 -12.016 1.00 97.19 209 ALA A N 1
ATOM 1553 C CA . ALA A 1 209 ? -2.849 11.343 -11.677 1.00 97.19 209 ALA A CA 1
ATOM 1554 C C . ALA A 1 209 ? -3.675 12.243 -12.609 1.00 97.19 209 ALA A C 1
ATOM 1556 O O . ALA A 1 209 ? -4.664 11.810 -13.200 1.00 97.19 209 ALA A O 1
ATOM 1557 N N . ARG A 1 210 ? -3.214 13.481 -12.840 1.00 96.88 210 ARG A N 1
ATOM 1558 C CA . ARG A 1 210 ? -3.876 14.423 -13.753 1.00 96.88 210 ARG A CA 1
ATOM 1559 C C . ARG A 1 210 ? -3.804 13.983 -15.217 1.00 96.88 210 ARG A C 1
ATOM 1561 O O . ARG A 1 210 ? -4.803 14.099 -15.925 1.00 96.88 210 ARG A O 1
ATOM 1568 N N . SER A 1 211 ? -2.646 13.506 -15.675 1.00 96.44 211 SER A N 1
ATOM 1569 C CA . SER A 1 211 ? -2.441 13.060 -17.061 1.00 96.44 211 SER A CA 1
ATOM 1570 C C . SER A 1 211 ? -3.354 11.882 -17.412 1.00 96.44 211 SER A C 1
ATOM 1572 O O . SER A 1 211 ? -4.029 11.898 -18.440 1.00 96.44 211 SER A O 1
ATOM 1574 N N . LEU A 1 212 ? -3.448 10.904 -16.507 1.00 96.00 212 LEU A N 1
ATOM 1575 C CA . LEU A 1 212 ? -4.284 9.715 -16.675 1.00 96.00 212 LEU A CA 1
ATOM 1576 C C . LEU A 1 212 ? -5.751 9.938 -16.272 1.00 96.00 212 LEU A C 1
ATOM 1578 O O . LEU A 1 212 ? -6.579 9.056 -16.486 1.00 96.00 212 LEU A O 1
ATOM 1582 N N . ARG A 1 213 ? -6.089 11.107 -15.705 1.00 95.88 213 ARG A N 1
ATOM 1583 C CA . ARG A 1 213 ? -7.401 11.405 -15.095 1.00 95.88 213 ARG A CA 1
ATOM 1584 C C . ARG A 1 213 ? -7.797 10.359 -14.044 1.00 95.88 213 ARG A C 1
ATOM 1586 O O . ARG A 1 213 ? -8.953 9.951 -13.961 1.00 95.88 213 ARG A O 1
ATOM 1593 N N . LEU A 1 214 ? -6.812 9.932 -13.260 1.00 92.88 214 LEU A N 1
ATOM 1594 C CA . LEU A 1 214 ? -6.926 8.955 -12.188 1.00 92.88 214 LEU A CA 1
ATOM 1595 C C . LEU A 1 214 ? -6.637 9.644 -10.859 1.00 92.88 214 LEU A C 1
ATOM 1597 O O . LEU A 1 214 ? -5.482 9.880 -10.518 1.00 92.88 214 LEU A O 1
ATOM 1601 N N . HIS A 1 215 ? -7.689 9.952 -10.108 1.00 92.38 215 HIS A N 1
ATOM 1602 C CA . HIS A 1 215 ? -7.575 10.478 -8.752 1.00 92.38 215 HIS A CA 1
ATOM 1603 C C . HIS A 1 215 ? -8.059 9.424 -7.762 1.00 92.38 215 HIS A C 1
ATOM 1605 O O . HIS A 1 215 ? -9.129 8.845 -7.945 1.00 92.38 215 HIS A O 1
ATOM 1611 N N . SER A 1 216 ? -7.273 9.183 -6.716 1.00 92.06 216 SER A N 1
ATOM 1612 C CA . SER A 1 216 ? -7.603 8.234 -5.655 1.00 92.06 216 SER A CA 1
ATOM 1613 C C . SER A 1 216 ? -7.314 8.840 -4.278 1.00 92.06 216 SER A C 1
ATOM 1615 O O . SER A 1 216 ? -6.525 9.786 -4.169 1.00 92.06 216 SER A O 1
ATOM 1617 N N . PRO A 1 217 ? -7.900 8.297 -3.194 1.00 93.25 217 PRO A N 1
ATOM 1618 C CA . PRO A 1 217 ? -7.519 8.678 -1.834 1.00 93.25 217 PRO A CA 1
ATOM 1619 C C . PRO A 1 217 ? -6.014 8.516 -1.556 1.00 93.25 217 PRO A C 1
ATOM 1621 O O . PRO A 1 217 ? -5.456 9.270 -0.754 1.00 93.25 217 PRO A O 1
ATOM 1624 N N . SER A 1 218 ? -5.357 7.572 -2.239 1.00 94.62 218 SER A N 1
ATOM 1625 C CA . SER A 1 218 ? -3.908 7.361 -2.187 1.00 94.62 218 SER A CA 1
ATOM 1626 C C . SER A 1 218 ? -3.145 8.479 -2.893 1.00 94.62 218 SER A C 1
ATOM 1628 O O . SER A 1 218 ? -2.271 9.099 -2.282 1.00 94.62 218 SER A O 1
ATOM 1630 N N . SER A 1 219 ? -3.502 8.796 -4.147 1.00 96.19 219 SER A N 1
ATOM 1631 C CA . SER A 1 219 ? -2.827 9.861 -4.902 1.00 96.19 219 SER A CA 1
ATOM 1632 C C . SER A 1 219 ? -2.976 11.204 -4.191 1.00 96.19 219 SER A C 1
ATOM 1634 O O . SER A 1 219 ? -1.997 11.923 -4.019 1.00 96.19 219 SER A O 1
ATOM 1636 N N . TYR A 1 220 ? -4.163 11.490 -3.649 1.00 96.31 220 TYR A N 1
ATOM 1637 C CA . TYR A 1 220 ? -4.453 12.706 -2.889 1.00 96.31 220 TYR A CA 1
ATOM 1638 C C . TYR A 1 220 ? -3.470 12.959 -1.729 1.00 96.31 220 TYR A C 1
ATOM 1640 O O . TYR A 1 220 ? -3.091 14.111 -1.482 1.00 96.31 220 TYR A O 1
ATOM 1648 N N . ARG A 1 221 ? -3.047 11.891 -1.035 1.00 97.00 221 ARG A N 1
ATOM 1649 C CA . ARG A 1 221 ? -2.077 11.936 0.073 1.00 97.00 221 ARG A CA 1
ATOM 1650 C C . ARG A 1 221 ? -0.652 12.109 -0.434 1.00 97.00 221 ARG A C 1
ATOM 1652 O O . ARG A 1 221 ? 0.034 13.036 -0.011 1.00 97.00 221 ARG A O 1
ATOM 1659 N N . PHE A 1 222 ? -0.228 11.298 -1.403 1.00 97.31 222 PHE A N 1
ATOM 1660 C CA . PHE A 1 222 ? 1.108 11.429 -1.993 1.00 97.31 222 PHE A CA 1
ATOM 1661 C C . PHE A 1 222 ? 1.348 12.814 -2.616 1.00 97.31 222 PHE A C 1
ATOM 1663 O O . PHE A 1 222 ? 2.427 13.385 -2.464 1.00 97.31 222 PHE A O 1
ATOM 1670 N N . GLU A 1 223 ? 0.331 13.418 -3.236 1.00 96.12 223 GLU A N 1
ATOM 1671 C CA . GLU A 1 223 ? 0.385 14.775 -3.793 1.00 96.12 223 GLU A CA 1
ATOM 1672 C C . GLU A 1 223 ? 0.665 15.877 -2.755 1.00 96.12 223 GLU A C 1
ATOM 1674 O O . GLU A 1 223 ? 1.058 16.986 -3.135 1.00 96.12 223 GLU A O 1
ATOM 1679 N N . ARG A 1 224 ? 0.457 15.601 -1.461 1.00 94.62 224 ARG A N 1
ATOM 1680 C CA . ARG A 1 224 ? 0.655 16.543 -0.346 1.00 94.62 224 ARG A CA 1
ATOM 1681 C C . ARG A 1 224 ? 1.853 16.194 0.539 1.00 94.62 224 ARG A C 1
ATOM 1683 O O . ARG A 1 224 ? 2.052 16.853 1.553 1.00 94.62 224 ARG A O 1
ATOM 1690 N N . LYS A 1 225 ? 2.702 15.270 0.070 1.00 90.31 225 LYS A N 1
ATOM 1691 C CA . LYS A 1 225 ? 3.833 14.669 0.794 1.00 90.31 225 LYS A CA 1
ATOM 1692 C C . LYS A 1 225 ? 3.366 13.769 1.940 1.00 90.31 225 LYS A C 1
ATOM 1694 O O . LYS A 1 225 ? 2.361 14.023 2.592 1.00 90.31 225 LYS A O 1
ATOM 1699 N N . ILE A 1 226 ? 4.142 12.721 2.170 1.00 92.62 226 ILE A N 1
ATOM 1700 C CA . ILE A 1 226 ? 3.957 11.770 3.265 1.00 92.62 226 ILE A CA 1
ATOM 1701 C C . ILE A 1 226 ? 5.105 11.912 4.270 1.00 92.62 226 ILE A C 1
ATOM 1703 O O . ILE A 1 226 ? 6.175 12.417 3.925 1.00 92.62 226 ILE A O 1
ATOM 1707 N N . ASP A 1 227 ? 4.890 11.447 5.497 1.00 92.69 227 ASP A N 1
ATOM 1708 C CA . ASP A 1 227 ? 5.933 11.339 6.518 1.00 92.69 227 ASP A CA 1
ATOM 1709 C C . ASP A 1 227 ? 6.724 10.040 6.306 1.00 92.69 227 ASP A C 1
ATOM 1711 O O . ASP A 1 227 ? 6.260 8.951 6.655 1.00 92.69 227 ASP A O 1
ATOM 1715 N N . ARG A 1 228 ? 7.924 10.137 5.722 1.00 93.25 228 ARG A N 1
ATOM 1716 C CA . ARG A 1 228 ? 8.724 8.949 5.385 1.00 93.25 228 ARG A CA 1
ATOM 1717 C C . ARG A 1 228 ? 9.222 8.207 6.625 1.00 93.25 228 ARG A C 1
ATOM 1719 O O . ARG A 1 228 ? 9.375 6.989 6.583 1.00 93.25 228 ARG A O 1
ATOM 1726 N N . SER A 1 229 ? 9.360 8.897 7.761 1.00 92.12 229 SER A N 1
ATOM 1727 C CA . SER A 1 229 ? 9.737 8.268 9.035 1.00 92.12 229 SER A CA 1
ATOM 1728 C C . SER A 1 229 ? 8.706 7.235 9.517 1.00 92.12 229 SER A C 1
ATOM 1730 O O . SER A 1 229 ? 9.000 6.398 10.374 1.00 92.12 229 SER A O 1
ATOM 1732 N N . ARG A 1 230 ? 7.489 7.259 8.951 1.00 93.44 230 ARG A N 1
ATOM 1733 C CA . ARG A 1 230 ? 6.384 6.355 9.287 1.00 93.44 230 ARG A CA 1
ATOM 1734 C C . ARG A 1 230 ? 6.243 5.162 8.351 1.00 93.44 230 ARG A C 1
ATOM 1736 O O . ARG A 1 230 ? 5.424 4.299 8.662 1.00 93.44 230 ARG A O 1
ATOM 1743 N N . LEU A 1 231 ? 7.023 5.062 7.269 1.00 96.62 231 LEU A N 1
ATOM 1744 C CA . LEU A 1 231 ? 6.873 3.981 6.283 1.00 96.62 231 LEU A CA 1
ATOM 1745 C C . LEU A 1 231 ? 6.959 2.594 6.918 1.00 96.62 231 LEU A C 1
ATOM 1747 O O . LEU A 1 231 ? 6.081 1.755 6.689 1.00 96.62 231 LEU A O 1
ATOM 1751 N N . ASP A 1 232 ? 7.969 2.378 7.764 1.00 96.81 232 ASP A N 1
ATOM 1752 C CA . ASP A 1 232 ? 8.145 1.111 8.468 1.00 96.81 232 ASP A CA 1
ATOM 1753 C C . ASP A 1 232 ? 6.982 0.837 9.436 1.00 96.81 232 ASP A C 1
ATOM 1755 O O . ASP A 1 232 ? 6.384 -0.241 9.393 1.00 96.81 232 ASP A O 1
ATOM 1759 N N . TRP A 1 233 ? 6.601 1.821 10.260 1.00 97.69 233 TRP A N 1
ATOM 1760 C CA . TRP A 1 233 ? 5.484 1.673 11.201 1.00 97.69 233 TRP A CA 1
ATOM 1761 C C . TRP A 1 233 ? 4.177 1.330 10.473 1.00 97.69 233 TRP A C 1
ATOM 1763 O O . TRP A 1 233 ? 3.495 0.388 10.870 1.00 97.69 233 TRP A O 1
ATOM 1773 N N . ALA A 1 234 ? 3.860 2.027 9.377 1.00 98.44 234 ALA A N 1
ATOM 1774 C CA . ALA A 1 234 ? 2.650 1.794 8.591 1.00 98.44 234 ALA A CA 1
ATOM 1775 C C . ALA A 1 234 ? 2.650 0.398 7.952 1.00 98.44 234 ALA A C 1
ATOM 1777 O O . ALA A 1 234 ? 1.640 -0.305 7.997 1.00 98.44 234 ALA A O 1
ATOM 1778 N N . SER A 1 235 ? 3.799 -0.045 7.427 1.00 98.50 235 SER A N 1
ATOM 1779 C CA . SER A 1 235 ? 3.939 -1.388 6.854 1.00 98.50 235 SER A CA 1
ATOM 1780 C C . SER A 1 235 ? 3.717 -2.489 7.901 1.00 98.50 235 SER A C 1
ATOM 1782 O O . SER A 1 235 ? 3.010 -3.462 7.632 1.00 98.50 235 SER A O 1
ATOM 1784 N N . ARG A 1 236 ? 4.245 -2.319 9.123 1.00 98.62 236 ARG A N 1
ATOM 1785 C CA . ARG A 1 236 ? 4.033 -3.252 10.241 1.00 98.62 236 ARG A CA 1
ATOM 1786 C C . ARG A 1 236 ? 2.598 -3.230 10.737 1.00 98.62 236 ARG A C 1
ATOM 1788 O O . ARG A 1 236 ? 2.035 -4.292 10.967 1.00 98.62 236 ARG A O 1
ATOM 1795 N N . ARG A 1 237 ? 1.995 -2.046 10.853 1.00 98.69 237 ARG A N 1
ATOM 1796 C CA . ARG A 1 237 ? 0.599 -1.879 11.268 1.00 98.69 237 ARG A CA 1
ATOM 1797 C C . ARG A 1 237 ? -0.369 -2.545 10.289 1.00 98.69 237 ARG A C 1
ATOM 1799 O O . ARG A 1 237 ? -1.297 -3.229 10.706 1.00 98.69 237 ARG A O 1
ATOM 1806 N N . CYS A 1 238 ? -0.107 -2.411 8.990 1.00 98.81 238 CYS A N 1
ATOM 1807 C CA . CYS A 1 238 ? -0.834 -3.128 7.945 1.00 98.81 238 CYS A CA 1
ATOM 1808 C C . CYS A 1 238 ? -0.695 -4.648 8.112 1.00 98.81 238 CYS A C 1
ATOM 1810 O O . CYS A 1 238 ? -1.697 -5.359 8.150 1.00 98.81 238 CYS A O 1
ATOM 1812 N N . CYS A 1 239 ? 0.530 -5.149 8.305 1.00 98.81 239 CYS A N 1
ATOM 1813 C CA . CYS A 1 239 ? 0.759 -6.580 8.511 1.00 98.81 239 CYS A CA 1
ATOM 1814 C C . CYS A 1 239 ? 0.080 -7.110 9.781 1.00 98.81 239 CYS A C 1
ATOM 1816 O O . CYS A 1 239 ? -0.536 -8.168 9.735 1.00 98.81 239 CYS A O 1
ATOM 1818 N N . GLU A 1 240 ? 0.145 -6.380 10.895 1.00 98.75 240 GLU A N 1
ATOM 1819 C CA . GLU A 1 240 ? -0.533 -6.728 12.148 1.00 98.75 240 GLU A CA 1
ATOM 1820 C C . GLU A 1 240 ? -2.038 -6.928 11.927 1.00 98.75 240 GLU A C 1
ATOM 1822 O O . GLU A 1 240 ? -2.595 -7.953 12.319 1.00 98.75 240 GLU A O 1
ATOM 1827 N N . LEU A 1 24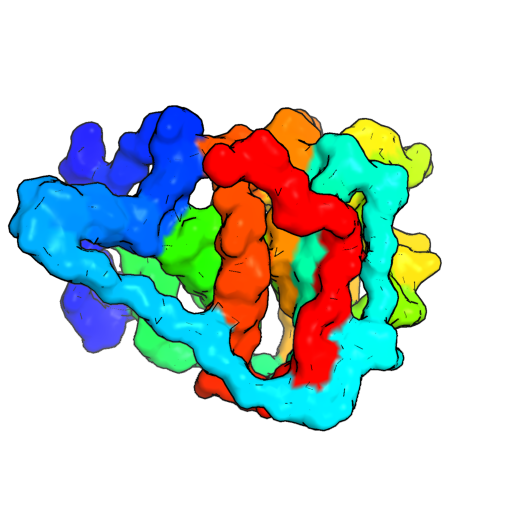1 ? -2.693 -5.978 11.257 1.00 98.75 241 LEU A N 1
ATOM 1828 C CA . LEU A 1 241 ? -4.128 -6.055 11.001 1.00 98.75 241 LEU A CA 1
ATOM 1829 C C . LEU A 1 241 ? -4.484 -7.130 9.963 1.00 98.75 241 LEU A C 1
ATOM 1831 O O . LEU A 1 241 ? -5.511 -7.792 10.116 1.00 98.75 241 LEU A O 1
ATOM 1835 N N . ILE A 1 242 ? -3.642 -7.379 8.952 1.00 98.81 242 ILE A N 1
ATOM 1836 C CA . ILE A 1 242 ? -3.832 -8.518 8.036 1.00 98.81 242 ILE A CA 1
ATOM 1837 C C . ILE A 1 242 ? -3.738 -9.838 8.810 1.00 98.81 242 ILE A C 1
ATOM 1839 O O . ILE A 1 242 ? -4.625 -10.675 8.677 1.00 98.81 242 ILE A O 1
ATOM 1843 N N . LEU A 1 243 ? -2.735 -10.018 9.674 1.00 98.75 243 LEU A N 1
ATOM 1844 C CA . LEU A 1 243 ? -2.601 -11.234 10.485 1.00 98.75 243 LEU A CA 1
ATOM 1845 C C . LEU A 1 243 ? -3.825 -11.452 11.390 1.00 98.75 243 LEU A C 1
ATOM 1847 O O . LEU A 1 243 ? -4.295 -12.579 11.532 1.00 98.75 243 LEU A O 1
ATOM 1851 N N . GLN A 1 244 ? -4.383 -10.382 11.962 1.00 98.25 244 GLN A N 1
ATOM 1852 C CA . GLN A 1 244 ? -5.583 -10.457 12.803 1.00 98.25 244 GLN A CA 1
ATOM 1853 C C . GLN A 1 244 ? -6.861 -10.800 12.021 1.00 98.25 244 GLN A C 1
ATOM 1855 O O . GLN A 1 244 ? -7.750 -11.455 12.562 1.00 98.25 244 GLN A O 1
ATOM 1860 N N . THR A 1 245 ? -6.986 -10.340 10.774 1.00 98.56 245 THR A N 1
ATOM 1861 C CA . THR A 1 245 ? -8.247 -10.409 10.006 1.00 98.56 245 THR A CA 1
ATOM 1862 C C . THR A 1 245 ? -8.263 -11.478 8.913 1.00 98.56 245 THR A C 1
ATOM 1864 O O . THR A 1 245 ? -9.336 -11.938 8.517 1.00 98.56 245 THR A O 1
ATOM 1867 N N . ALA A 1 246 ? -7.094 -11.888 8.433 1.00 98.56 246 ALA A N 1
ATOM 1868 C CA . ALA A 1 246 ? -6.904 -12.870 7.370 1.00 98.56 246 ALA A CA 1
ATOM 1869 C C . ALA A 1 246 ? -6.004 -14.044 7.793 1.00 98.56 246 ALA A C 1
ATOM 1871 O O . ALA A 1 246 ? -5.917 -15.030 7.059 1.00 98.56 246 ALA A O 1
ATOM 1872 N N . GLY A 1 247 ? -5.356 -13.976 8.961 1.00 98.31 247 GLY A N 1
ATOM 1873 C CA . GLY A 1 247 ? -4.390 -14.979 9.403 1.00 98.31 247 GLY A CA 1
ATOM 1874 C C . GLY A 1 247 ? -3.084 -14.923 8.607 1.00 98.31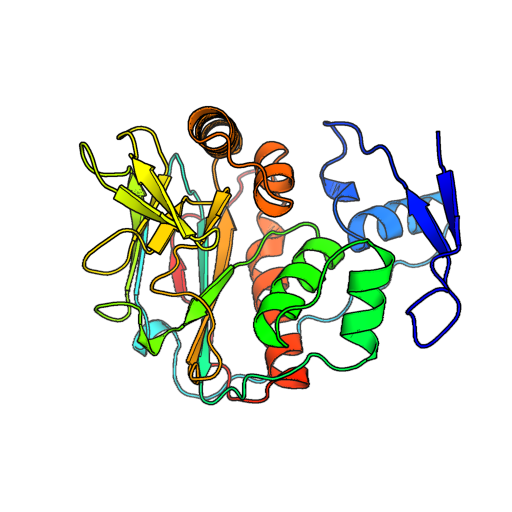 247 GLY A C 1
ATOM 1875 O O . GLY A 1 247 ? -2.692 -13.880 8.084 1.00 98.31 247 GLY A O 1
ATOM 1876 N N . GLY A 1 248 ? -2.413 -16.068 8.510 1.00 98.31 248 GLY A N 1
ATOM 1877 C CA . GLY A 1 248 ? -1.146 -16.211 7.801 1.00 98.31 248 GLY A CA 1
ATOM 1878 C C . GLY A 1 248 ? 0.082 -16.048 8.694 1.00 98.31 248 GLY A C 1
ATOM 1879 O O . GLY A 1 248 ? 0.017 -16.104 9.921 1.00 98.31 248 GLY A O 1
ATOM 1880 N N . THR A 1 249 ? 1.240 -15.920 8.060 1.00 98.81 249 THR A N 1
ATOM 1881 C CA . THR A 1 249 ? 2.551 -15.857 8.708 1.00 98.81 249 THR A CA 1
ATOM 1882 C C . THR A 1 249 ? 3.396 -14.790 8.032 1.00 98.81 249 THR A C 1
ATOM 1884 O O . THR A 1 249 ? 3.663 -14.868 6.833 1.00 98.81 249 THR A O 1
ATOM 1887 N N . LEU A 1 250 ? 3.809 -13.785 8.803 1.00 98.81 250 LEU A N 1
ATOM 1888 C CA . LEU A 1 250 ? 4.684 -12.718 8.333 1.00 98.81 250 LEU A CA 1
ATOM 1889 C C . LEU A 1 250 ? 6.132 -13.218 8.267 1.00 98.81 250 LEU A C 1
ATOM 1891 O O . LEU A 1 250 ? 6.625 -13.860 9.199 1.00 98.81 250 LEU A O 1
ATOM 1895 N N . LEU A 1 251 ? 6.815 -12.936 7.162 1.00 98.75 251 LEU A N 1
ATOM 1896 C CA . LEU A 1 251 ? 8.239 -13.232 7.015 1.00 98.75 251 LEU A CA 1
ATOM 1897 C C . LEU A 1 251 ? 9.095 -12.233 7.805 1.00 98.75 251 LEU A C 1
ATOM 1899 O O . LEU A 1 251 ? 8.673 -11.107 8.053 1.00 98.75 251 LEU A O 1
ATOM 1903 N N . GLN A 1 252 ? 10.293 -12.657 8.203 1.00 98.44 252 GLN A N 1
ATOM 1904 C CA . GLN A 1 252 ? 11.217 -11.862 9.005 1.00 98.44 252 GLN A CA 1
ATOM 1905 C C . GLN A 1 252 ? 11.677 -10.607 8.261 1.00 98.44 252 GLN A C 1
ATOM 1907 O O . GLN A 1 252 ? 12.216 -10.695 7.150 1.00 98.44 252 GLN A O 1
ATOM 1912 N N . GLY A 1 253 ? 11.526 -9.454 8.912 1.00 97.31 253 GLY A N 1
ATOM 1913 C CA . GLY A 1 253 ? 11.939 -8.152 8.408 1.00 97.31 253 GLY A CA 1
ATOM 1914 C C . GLY A 1 253 ? 11.142 -7.629 7.206 1.00 97.31 253 GLY A C 1
ATOM 1915 O O . GLY A 1 253 ? 10.149 -8.199 6.752 1.00 97.31 253 GLY A O 1
ATOM 1916 N N . SER A 1 254 ? 11.595 -6.491 6.685 1.00 97.12 254 SER A N 1
ATOM 1917 C CA . SER A 1 254 ? 11.163 -5.924 5.406 1.00 97.12 254 SER A CA 1
ATOM 1918 C C . SER A 1 254 ? 12.329 -5.907 4.422 1.00 97.12 254 SER A C 1
ATOM 1920 O O . SER A 1 254 ? 13.495 -5.806 4.809 1.00 97.12 254 SER A O 1
ATOM 1922 N N . VAL A 1 255 ? 12.016 -5.987 3.130 1.00 98.12 255 VAL A N 1
ATOM 1923 C CA . VAL A 1 255 ? 12.974 -5.658 2.072 1.00 98.12 255 VAL A CA 1
ATOM 1924 C C . VAL A 1 255 ? 12.839 -4.172 1.789 1.00 98.12 255 VAL A C 1
ATOM 1926 O O . VAL A 1 255 ? 11.776 -3.716 1.366 1.00 98.12 255 VAL A O 1
ATOM 1929 N N . VAL A 1 256 ? 13.906 -3.424 2.060 1.00 97.50 256 VAL A N 1
ATOM 1930 C CA . VAL A 1 256 ? 13.948 -1.967 1.912 1.00 97.50 256 VAL A CA 1
ATOM 1931 C C . VAL A 1 256 ? 14.889 -1.604 0.772 1.00 97.50 256 VAL A C 1
ATOM 1933 O O . VAL A 1 256 ? 16.017 -2.093 0.718 1.00 97.50 256 VAL A O 1
ATOM 1936 N N . ALA A 1 257 ? 14.430 -0.738 -0.125 1.00 97.19 257 ALA A N 1
ATOM 1937 C CA . ALA A 1 257 ? 15.246 -0.128 -1.166 1.00 97.19 257 ALA A CA 1
ATOM 1938 C C . ALA A 1 257 ? 15.176 1.401 -1.062 1.00 97.19 257 ALA A C 1
ATOM 1940 O O . ALA A 1 257 ? 14.147 1.953 -0.669 1.00 97.19 257 ALA A O 1
ATOM 1941 N N . GLY A 1 258 ? 16.262 2.078 -1.441 1.00 93.25 258 GLY A N 1
ATOM 1942 C CA . GLY A 1 258 ? 16.380 3.536 -1.360 1.00 93.25 258 GLY A CA 1
ATOM 1943 C C . GLY A 1 258 ? 17.116 4.023 -0.109 1.00 93.25 258 GLY A C 1
ATOM 1944 O O . GLY A 1 258 ? 17.816 3.258 0.554 1.00 93.25 258 GLY A O 1
ATOM 1945 N N . THR A 1 259 ? 17.002 5.316 0.186 1.00 84.25 259 THR A N 1
ATOM 1946 C CA . THR A 1 259 ? 17.735 5.968 1.283 1.00 84.25 259 THR A CA 1
ATOM 1947 C C . THR A 1 259 ? 16.781 6.283 2.420 1.00 84.25 259 THR A C 1
ATOM 1949 O O . THR A 1 259 ? 15.978 7.190 2.284 1.00 84.25 259 THR A O 1
ATOM 1952 N N . THR A 1 260 ? 16.897 5.597 3.556 1.00 72.38 260 THR A N 1
ATOM 1953 C CA . THR A 1 260 ? 16.042 5.804 4.746 1.00 72.38 260 THR A CA 1
ATOM 1954 C C . THR A 1 260 ? 16.329 7.104 5.509 1.00 72.38 260 THR A C 1
ATOM 1956 O O . THR A 1 260 ? 15.688 7.383 6.518 1.00 72.38 260 THR A O 1
ATOM 1959 N N . ASP A 1 261 ? 17.325 7.877 5.071 1.00 58.75 261 ASP A N 1
ATOM 1960 C CA . ASP A 1 261 ? 17.712 9.147 5.679 1.00 58.75 261 ASP A CA 1
ATOM 1961 C C . ASP A 1 261 ? 16.988 10.296 4.968 1.00 58.75 261 ASP A C 1
ATOM 1963 O O . ASP A 1 261 ? 17.361 10.733 3.877 1.00 58.75 261 ASP A O 1
ATOM 1967 N N . ASP A 1 262 ? 15.933 10.800 5.598 1.00 52.62 262 ASP A N 1
ATOM 1968 C CA . ASP A 1 262 ? 15.540 12.186 5.398 1.00 52.62 262 ASP A CA 1
ATOM 1969 C C . ASP A 1 262 ? 16.528 13.024 6.200 1.00 52.62 262 ASP A C 1
ATOM 1971 O O . ASP A 1 262 ? 16.507 12.991 7.427 1.00 52.62 262 ASP A O 1
ATOM 1975 N N . GLY A 1 263 ? 17.397 13.783 5.529 1.00 46.12 263 GLY A N 1
ATOM 1976 C CA . GLY A 1 263 ? 18.312 14.760 6.142 1.00 46.12 263 GLY A CA 1
ATOM 1977 C C . GLY A 1 263 ? 17.607 15.931 6.854 1.00 46.12 263 GLY A C 1
ATOM 1978 O O . GLY A 1 263 ? 18.064 17.067 6.779 1.00 46.12 263 GLY A O 1
ATOM 1979 N N . GLN A 1 264 ? 16.469 15.666 7.491 1.00 37.38 264 GLN A N 1
ATOM 1980 C CA . GLN A 1 264 ? 15.630 16.541 8.290 1.00 37.38 264 GLN A CA 1
ATOM 1981 C C . GLN A 1 264 ? 15.229 15.769 9.559 1.00 37.38 264 GLN A C 1
ATOM 1983 O O . GLN A 1 264 ? 14.106 15.286 9.685 1.00 37.38 264 GLN A O 1
ATOM 1988 N N . ARG A 1 265 ? 16.182 15.616 10.484 1.00 36.75 265 ARG A N 1
ATOM 1989 C CA . ARG A 1 265 ? 15.870 15.507 11.916 1.00 36.75 265 ARG A CA 1
ATOM 1990 C C . ARG A 1 265 ? 15.932 16.892 12.534 1.00 36.75 265 ARG A C 1
ATOM 1992 O O . ARG A 1 265 ? 16.838 17.655 12.127 1.00 36.75 265 ARG A O 1
#

Sequence (265 aa):
LEEFHDVTEGLSKPDVAVDLEVTSNRPDCLGHIGVAREISVLFGQPLSIPAAAVTESSEAASAAVSVAIDCPDLCPEYHARVIRGVKIGPSPVWLQDRLKAVGINCVNNVVDVTNYVMLECGQPLHAFDYDRLQGRRIVVRRAGAAEKIRAIDQRDYQLSDQMCVIADARCPVAVAGVMGGLDTEISAGTVNVLVESAAFSSMSVRATARSLRLHSPSSYRFERKIDRSRLDWASRRCCELILQTAGGTLLQGSVVAGTTDDGQR

Secondary structure (DSSP, 8-state):
-PEEEE--TTSSS--EEEE----TT-GGGGSHHHHHHHHHHHHTPPP-PPP----EEEEEHHHH-EEEES-TTT-SEEEEEEEES----PPPHHHHHHHHTTTPPP--HHHHHHHHHHHHHS--EEEEETTTSGGGEEEEEEPPTT-EEEBTTS-EEEPPTTSEEEE-SSSEEEETTTEEBSTT---TT--EEEEEEEE--HHHHHHHHHHHT---HHHHHHTT---GGGHHHHHHHHHHHHHHHH--EEEES-EEEE----S--

Radius of gyration: 18.07 Å; chains: 1; bounding box: 46×43×52 Å